Protein AF-L9L0I7-F1 (afdb_monomer_lite)

pLDDT: mean 78.48, std 20.81, range [25.75, 98.81]

Organism: Tupaia chinensis (NCBI:txid246437)

Secondary structure (DSSP, 8-state):
--------STTHHHHHHHHHHHHHHHHHHHHHHHHHHHHHHHHHHHHHHHHHHHHHHHHHHHHHHHHHHHHHHHHHHHHHHHHHHHHHHHHHHHHHHHHHHHHHHHHHHHHHHHHHHHHHHHHHHHHHHHHHHHHHHHHHHHHHHHHHHHHHHHHHHHHHHH-SS---SSSTTSSSSS---------------------------HHHHHHHHHTS----SSEEEEETTEEEE-HHHHH-HHHHHHHT--EEEETT--GGG-SSGGGTTTT-EEEE------TTS-THHHHHHHHHHHHHHHTSTT--EEEE-SSSSSHHHHHHHHHHHHHS---HHHHHHHHHTTS-----HHHHHHHHHHHHHHHHTT--

Structure (mmCIF, N/CA/C/O backbone):
data_AF-L9L0I7-F1
#
_entry.id   AF-L9L0I7-F1
#
loop_
_atom_site.group_PDB
_atom_site.id
_atom_site.type_symbol
_atom_site.label_atom_id
_atom_site.label_alt_id
_atom_site.label_comp_id
_atom_site.label_asym_id
_atom_site.label_entity_id
_atom_site.label_seq_id
_atom_site.pdbx_PDB_ins_code
_atom_site.Cartn_x
_atom_site.Cartn_y
_atom_site.Cartn_z
_atom_site.occupancy
_atom_site.B_iso_or_equiv
_atom_site.auth_seq_id
_atom_site.auth_comp_id
_atom_site.auth_asym_id
_atom_site.auth_atom_id
_atom_site.pdbx_PDB_model_num
ATOM 1 N N . MET A 1 1 ? 116.249 15.735 -144.520 1.00 40.47 1 MET A N 1
ATOM 2 C CA . MET A 1 1 ? 114.904 16.079 -144.029 1.00 40.47 1 MET A CA 1
ATOM 3 C C . MET A 1 1 ? 114.438 14.889 -143.211 1.00 40.47 1 MET A C 1
ATOM 5 O O . MET A 1 1 ? 114.062 13.888 -143.796 1.00 40.47 1 MET A O 1
ATOM 9 N N . GLU A 1 2 ? 114.912 14.774 -141.972 1.00 40.03 2 GLU A N 1
ATOM 10 C CA . GLU A 1 2 ? 114.477 15.507 -140.756 1.00 40.03 2 GLU A CA 1
ATOM 11 C C . GLU A 1 2 ? 113.309 14.759 -140.091 1.00 40.03 2 GLU A C 1
ATOM 13 O O . GLU A 1 2 ? 112.282 14.596 -140.733 1.00 40.03 2 GLU A O 1
ATOM 18 N N . VAL A 1 3 ? 113.539 13.989 -139.017 1.00 40.69 3 VAL A N 1
ATOM 19 C CA . VAL A 1 3 ? 113.700 14.326 -137.571 1.00 40.69 3 VAL A CA 1
ATOM 20 C C . VAL A 1 3 ? 112.338 14.472 -136.861 1.00 40.69 3 VAL A C 1
ATOM 22 O O . VAL A 1 3 ? 111.430 15.086 -137.406 1.00 40.69 3 VAL A O 1
ATOM 25 N N . MET A 1 4 ? 112.302 13.962 -135.615 1.00 33.72 4 MET A N 1
ATOM 26 C CA . MET A 1 4 ? 111.314 14.104 -134.518 1.00 33.72 4 MET A CA 1
ATOM 27 C C . MET A 1 4 ? 110.237 13.012 -134.455 1.00 33.72 4 MET A C 1
ATOM 29 O O . MET A 1 4 ? 109.637 12.693 -135.469 1.00 33.72 4 MET A O 1
ATOM 33 N N . GLU A 1 5 ? 109.899 12.375 -133.331 1.00 35.50 5 GLU A N 1
ATOM 34 C CA . GLU A 1 5 ? 110.291 12.392 -131.901 1.00 35.50 5 GLU A CA 1
ATOM 35 C C . GLU A 1 5 ? 109.622 11.115 -131.326 1.00 35.50 5 GLU A C 1
ATOM 37 O O . GLU A 1 5 ? 108.466 10.842 -131.628 1.00 35.50 5 GLU A O 1
ATOM 42 N N . THR A 1 6 ? 110.348 10.115 -130.822 1.00 36.78 6 THR A N 1
ATOM 43 C CA . THR A 1 6 ? 110.645 9.830 -129.402 1.00 36.78 6 THR A CA 1
ATOM 44 C C . THR A 1 6 ? 109.532 10.060 -128.367 1.00 36.78 6 THR A C 1
ATOM 46 O O . THR A 1 6 ? 109.042 11.168 -128.201 1.00 36.78 6 THR A O 1
ATOM 49 N N . VAL A 1 7 ? 109.386 9.027 -127.526 1.00 36.06 7 VAL A N 1
ATOM 50 C CA . VAL A 1 7 ? 108.914 9.014 -126.128 1.00 36.06 7 VAL A CA 1
ATOM 51 C C . VAL A 1 7 ? 107.412 8.849 -125.899 1.00 36.06 7 VAL A C 1
ATOM 53 O O . VAL A 1 7 ? 106.604 9.711 -126.210 1.00 36.06 7 VAL A O 1
ATOM 56 N N . GLY A 1 8 ? 107.101 7.780 -125.165 1.00 34.88 8 GLY A N 1
ATOM 57 C CA . GLY A 1 8 ? 106.010 7.780 -124.200 1.00 34.88 8 GLY A CA 1
ATOM 58 C C . GLY A 1 8 ? 104.902 6.813 -124.555 1.00 34.88 8 GLY A C 1
ATOM 59 O O . GLY A 1 8 ? 103.991 7.195 -125.271 1.00 34.88 8 GLY A O 1
ATOM 60 N N . MET A 1 9 ? 104.950 5.592 -124.011 1.00 34.59 9 MET A N 1
ATOM 61 C CA . MET A 1 9 ? 103.699 4.901 -123.663 1.00 34.59 9 MET A CA 1
ATOM 62 C C . MET A 1 9 ? 103.832 3.697 -122.719 1.00 34.59 9 MET A C 1
ATOM 64 O O . MET A 1 9 ? 102.829 3.325 -122.135 1.00 34.59 9 MET A O 1
ATOM 68 N N . GLU A 1 10 ? 105.019 3.134 -122.460 1.00 40.19 10 GLU A N 1
ATOM 69 C CA . GLU A 1 10 ? 105.104 1.904 -121.634 1.00 40.19 10 GLU A CA 1
ATOM 70 C C . GLU A 1 10 ? 105.341 2.111 -120.125 1.00 40.19 10 GLU A C 1
ATOM 72 O O . GLU A 1 10 ? 105.307 1.146 -119.369 1.00 40.19 10 GLU A O 1
ATOM 77 N N . VAL A 1 11 ? 105.553 3.343 -119.644 1.00 40.56 11 VAL A N 1
ATOM 78 C CA . VAL A 1 11 ? 105.827 3.592 -118.206 1.00 40.56 11 VAL A CA 1
ATOM 79 C C . VAL A 1 11 ? 104.610 4.138 -117.450 1.00 40.56 11 VAL A C 1
ATOM 81 O O . VAL A 1 11 ? 104.582 4.098 -116.227 1.00 40.56 11 VAL A O 1
ATOM 84 N N . VAL A 1 12 ? 103.569 4.600 -118.146 1.00 41.16 12 VAL A N 1
ATOM 85 C CA . VAL A 1 12 ? 102.421 5.225 -117.467 1.00 41.16 12 VAL A CA 1
ATOM 86 C C . VAL A 1 12 ? 101.397 4.189 -117.008 1.00 41.16 12 VAL A C 1
ATOM 88 O O . VAL A 1 12 ? 100.830 4.367 -115.941 1.00 41.16 12 VAL A O 1
ATOM 91 N N . GLU A 1 13 ? 101.216 3.072 -117.720 1.00 45.00 13 GLU A N 1
ATOM 92 C CA . GLU A 1 13 ? 100.153 2.116 -117.376 1.00 45.00 13 GLU A CA 1
ATOM 93 C C . GLU A 1 13 ? 100.409 1.327 -116.082 1.00 45.00 13 GLU A C 1
ATOM 95 O O . GLU A 1 13 ? 99.455 0.877 -115.465 1.00 45.00 13 GLU A O 1
ATOM 100 N N . VAL A 1 14 ? 101.650 1.173 -115.603 1.00 45.41 14 VAL A N 1
ATOM 101 C CA . VAL A 1 14 ? 101.907 0.340 -114.407 1.00 45.41 14 VAL A CA 1
ATOM 102 C C . VAL A 1 14 ? 101.739 1.121 -113.092 1.00 45.41 14 VAL A C 1
ATOM 104 O O . VAL A 1 14 ? 101.242 0.561 -112.115 1.00 45.41 14 VAL A O 1
ATOM 107 N N . GLU A 1 15 ? 102.073 2.419 -113.051 1.00 47.91 15 GLU A N 1
ATOM 108 C CA . GLU A 1 15 ? 101.847 3.267 -111.862 1.00 47.91 15 GLU A CA 1
ATOM 109 C C . GLU A 1 15 ? 100.404 3.784 -111.771 1.00 47.91 15 GLU A C 1
ATOM 111 O O . GLU A 1 15 ? 99.848 3.818 -110.670 1.00 47.91 15 GLU A O 1
ATOM 116 N N . THR A 1 16 ? 99.761 4.131 -112.898 1.00 50.28 16 THR A N 1
ATOM 117 C CA . THR A 1 16 ? 98.350 4.559 -112.882 1.00 50.28 16 THR A CA 1
ATOM 118 C C . THR A 1 16 ? 97.421 3.411 -112.516 1.00 50.28 16 THR A C 1
ATOM 120 O O . THR A 1 16 ? 96.525 3.614 -111.704 1.00 50.28 16 THR A O 1
ATOM 123 N N . VAL A 1 17 ? 97.676 2.194 -113.013 1.00 53.44 17 VAL A N 1
ATOM 124 C CA . VAL A 1 17 ? 96.892 1.010 -112.633 1.00 53.44 17 VAL A CA 1
ATOM 125 C C . VAL A 1 17 ? 97.109 0.667 -111.157 1.00 53.44 17 VAL A C 1
ATOM 127 O O . VAL A 1 17 ? 96.146 0.353 -110.472 1.00 53.44 17 VAL A O 1
ATOM 130 N N . GLY A 1 18 ? 98.326 0.800 -110.615 1.00 54.72 18 GLY A N 1
ATOM 131 C CA . GLY A 1 18 ? 98.576 0.597 -109.182 1.00 54.72 18 GLY A CA 1
ATOM 132 C C . GLY A 1 18 ? 97.845 1.606 -108.287 1.00 54.72 18 GLY A C 1
ATOM 133 O O . GLY A 1 18 ? 97.274 1.225 -107.269 1.00 54.72 18 GLY A O 1
ATOM 134 N N . MET A 1 19 ? 97.814 2.884 -108.672 1.00 57.62 19 MET A N 1
ATOM 135 C CA . MET A 1 19 ? 97.153 3.943 -107.902 1.00 57.62 19 MET A CA 1
ATOM 136 C C . MET A 1 19 ? 95.624 3.896 -108.038 1.00 57.62 19 MET A C 1
ATOM 138 O O . MET A 1 19 ? 94.931 4.080 -107.043 1.00 57.62 19 MET A O 1
ATOM 142 N N . GLU A 1 20 ? 95.088 3.579 -109.222 1.00 56.53 20 GLU A N 1
ATOM 143 C CA . GLU A 1 20 ? 93.654 3.316 -109.413 1.00 56.53 20 GLU A CA 1
ATOM 144 C C . GLU A 1 20 ? 93.203 2.072 -108.643 1.00 56.53 20 GLU A C 1
ATOM 146 O O . GLU A 1 20 ? 92.165 2.123 -107.991 1.00 56.53 20 GLU A O 1
ATOM 151 N N . VAL A 1 21 ? 93.997 0.994 -108.633 1.00 58.59 21 VAL A N 1
ATOM 152 C CA . VAL A 1 21 ? 93.709 -0.214 -107.842 1.00 58.59 21 VAL A CA 1
ATOM 153 C C . VAL A 1 21 ? 93.730 0.095 -106.342 1.00 58.59 21 VAL A C 1
ATOM 155 O O . VAL A 1 21 ? 92.787 -0.275 -105.652 1.00 58.59 21 VAL A O 1
ATOM 158 N N . VAL A 1 22 ? 94.715 0.848 -105.835 1.00 59.97 22 VAL A N 1
ATOM 159 C CA . VAL A 1 22 ? 94.767 1.249 -104.413 1.00 59.97 22 VAL A CA 1
ATOM 160 C C . VAL A 1 22 ? 93.605 2.176 -104.043 1.00 59.97 22 VAL A C 1
ATOM 162 O O . VAL A 1 22 ? 92.990 1.991 -102.997 1.00 59.97 22 VAL A O 1
ATOM 165 N N . VAL A 1 23 ? 93.255 3.151 -104.890 1.00 60.56 23 VAL A N 1
ATOM 166 C CA . VAL A 1 23 ? 92.114 4.050 -104.642 1.00 60.56 23 VAL A CA 1
ATOM 167 C C . VAL A 1 23 ? 90.801 3.265 -104.654 1.00 60.56 23 VAL A C 1
ATOM 169 O O . VAL A 1 23 ? 89.984 3.432 -103.749 1.00 60.56 23 VAL A O 1
ATOM 172 N N . MET A 1 24 ? 90.615 2.362 -105.618 1.00 61.03 24 MET A N 1
ATOM 173 C CA . MET A 1 24 ? 89.426 1.514 -105.720 1.00 61.03 24 MET A CA 1
ATOM 174 C C . MET A 1 24 ? 89.318 0.538 -104.535 1.00 61.03 24 MET A C 1
ATOM 176 O O . MET A 1 24 ? 88.221 0.344 -104.013 1.00 61.03 24 MET A O 1
ATOM 180 N N . GLU A 1 25 ? 90.439 0.001 -104.043 1.00 62.94 25 GLU A N 1
ATOM 181 C CA . GLU A 1 25 ? 90.495 -0.790 -102.807 1.00 62.94 25 GLU A CA 1
ATOM 182 C C . GLU A 1 25 ? 90.156 0.055 -101.568 1.00 62.94 25 GLU A C 1
ATOM 184 O O . GLU A 1 25 ? 89.331 -0.366 -100.760 1.00 62.94 25 GLU A O 1
ATOM 189 N N . THR A 1 26 ? 90.704 1.270 -101.423 1.00 61.00 26 THR A N 1
ATOM 190 C CA . THR A 1 26 ? 90.401 2.147 -100.272 1.00 61.00 26 THR A CA 1
ATOM 191 C C . THR A 1 26 ? 88.949 2.628 -100.244 1.00 61.00 26 THR A C 1
ATOM 193 O O . THR A 1 26 ? 88.318 2.585 -99.191 1.00 61.00 26 THR A O 1
ATOM 196 N N . VAL A 1 27 ? 88.381 3.009 -101.393 1.00 66.19 27 VAL A N 1
ATOM 197 C CA . VAL A 1 27 ? 86.973 3.425 -101.509 1.00 66.19 27 VAL A CA 1
ATOM 198 C C . VAL A 1 27 ? 86.045 2.228 -101.295 1.00 66.19 27 VAL A C 1
ATOM 200 O O . VAL A 1 27 ? 85.021 2.356 -100.628 1.00 66.19 27 VAL A O 1
ATOM 203 N N . GLY A 1 28 ? 86.414 1.044 -101.792 1.00 68.19 28 GLY A N 1
ATOM 204 C CA . GLY A 1 28 ? 85.690 -0.196 -101.514 1.00 68.19 28 GLY A CA 1
ATOM 205 C C . GLY A 1 28 ? 85.660 -0.538 -100.022 1.00 68.19 28 GLY A C 1
ATOM 206 O O . GLY A 1 28 ? 84.618 -0.945 -99.512 1.00 68.19 28 GLY A O 1
ATOM 207 N N . VAL A 1 29 ? 86.765 -0.314 -99.303 1.00 69.69 29 VAL A N 1
ATOM 208 C CA . VAL A 1 29 ? 86.837 -0.481 -97.843 1.00 69.69 29 VAL A CA 1
ATOM 209 C C . VAL A 1 29 ? 85.975 0.557 -97.116 1.00 69.69 29 VAL A C 1
ATOM 211 O O . VAL A 1 29 ? 85.236 0.178 -96.213 1.00 69.69 29 VAL A O 1
ATOM 214 N N . GLU A 1 30 ? 85.989 1.834 -97.510 1.00 68.81 30 GLU A N 1
ATOM 215 C CA . GLU A 1 30 ? 85.136 2.870 -96.897 1.00 68.81 30 GLU A CA 1
ATOM 216 C C . GLU A 1 30 ? 83.636 2.614 -97.109 1.00 68.81 30 GLU A C 1
ATOM 218 O O . GLU A 1 30 ? 82.856 2.716 -96.159 1.00 68.81 30 GLU A O 1
ATOM 223 N N . VAL A 1 31 ? 83.225 2.226 -98.323 1.00 71.75 31 VAL A N 1
ATOM 224 C CA . VAL A 1 31 ? 81.829 1.861 -98.629 1.00 71.75 31 VAL A CA 1
ATOM 225 C C . VAL A 1 31 ? 81.411 0.624 -97.833 1.00 71.75 31 VAL A C 1
ATOM 227 O O . VAL A 1 31 ? 80.341 0.625 -97.227 1.00 71.75 31 VAL A O 1
ATOM 230 N N . MET A 1 32 ? 82.275 -0.392 -97.750 1.00 73.00 32 MET A N 1
ATOM 231 C CA . MET A 1 32 ? 82.024 -1.593 -96.948 1.00 73.00 32 MET A CA 1
ATOM 232 C C . MET A 1 32 ? 81.905 -1.264 -95.453 1.00 73.00 32 MET A C 1
ATOM 234 O O . MET A 1 32 ? 81.009 -1.772 -94.785 1.00 73.00 32 MET A O 1
ATOM 238 N N . ILE A 1 33 ? 82.755 -0.381 -94.919 1.00 74.00 33 ILE A N 1
ATOM 239 C CA . ILE A 1 33 ? 82.659 0.089 -93.530 1.00 74.00 33 ILE A CA 1
ATOM 240 C C . ILE A 1 33 ? 81.338 0.836 -93.313 1.00 74.00 33 ILE A C 1
ATOM 242 O O . ILE A 1 33 ? 80.675 0.585 -92.313 1.00 74.00 33 ILE A O 1
ATOM 246 N N . MET A 1 34 ? 80.922 1.713 -94.231 1.00 75.88 34 MET A N 1
ATOM 247 C CA . MET A 1 34 ? 79.676 2.475 -94.099 1.00 75.88 34 MET A CA 1
ATOM 248 C C . MET A 1 34 ? 78.432 1.577 -94.162 1.00 75.88 34 MET A C 1
ATOM 250 O O . MET A 1 34 ? 77.520 1.748 -93.355 1.00 75.88 34 MET A O 1
ATOM 254 N N . GLU A 1 35 ? 78.403 0.588 -95.061 1.00 74.19 35 GLU A N 1
ATOM 255 C CA . GLU A 1 35 ? 77.335 -0.420 -95.114 1.00 74.19 35 GLU A CA 1
ATOM 256 C C . GLU A 1 35 ? 77.277 -1.249 -93.826 1.00 74.19 35 GLU A C 1
ATOM 258 O O . GLU A 1 35 ? 76.197 -1.453 -93.270 1.00 74.19 35 GLU A O 1
ATOM 263 N N . VAL A 1 36 ? 78.434 -1.670 -93.301 1.00 73.88 36 VAL A N 1
ATOM 264 C CA . VAL A 1 36 ? 78.521 -2.382 -92.018 1.00 73.88 36 VAL A CA 1
ATOM 265 C C . VAL A 1 36 ? 78.052 -1.493 -90.863 1.00 73.88 36 VAL A C 1
ATOM 267 O O . VAL A 1 36 ? 77.296 -1.963 -90.017 1.00 73.88 36 VAL A O 1
ATOM 270 N N . VAL A 1 37 ? 78.429 -0.213 -90.822 1.00 76.69 37 VAL A N 1
ATOM 271 C CA . VAL A 1 37 ? 77.999 0.735 -89.780 1.00 76.69 37 VAL A CA 1
ATOM 272 C C . VAL A 1 37 ? 76.488 0.963 -89.827 1.00 76.69 37 VAL A C 1
ATOM 274 O O . VAL A 1 37 ? 75.841 0.843 -88.792 1.00 76.69 37 VAL A O 1
ATOM 277 N N . LEU A 1 38 ? 75.904 1.207 -91.004 1.00 73.56 38 LEU A N 1
ATOM 278 C CA . LEU A 1 38 ? 74.451 1.367 -91.161 1.00 73.56 38 LEU A CA 1
ATOM 279 C C . LEU A 1 38 ? 73.689 0.091 -90.782 1.00 73.56 38 LEU A C 1
ATOM 281 O O . LEU A 1 38 ? 72.631 0.161 -90.154 1.00 73.56 38 LEU A O 1
ATOM 285 N N . MET A 1 39 ? 74.233 -1.082 -91.123 1.00 76.62 39 MET A N 1
ATOM 286 C CA . MET A 1 39 ? 73.674 -2.366 -90.705 1.00 76.62 39 MET A CA 1
ATOM 287 C C . MET A 1 39 ? 73.731 -2.520 -89.180 1.00 76.62 39 MET A C 1
ATOM 289 O O . MET A 1 39 ? 72.742 -2.925 -88.572 1.00 76.62 39 MET A O 1
ATOM 293 N N . VAL A 1 40 ? 74.850 -2.156 -88.546 1.00 76.88 40 VAL A N 1
ATOM 294 C CA . VAL A 1 40 ? 75.012 -2.195 -87.086 1.00 76.88 40 VAL A CA 1
ATOM 295 C C . VAL A 1 40 ? 74.066 -1.209 -86.400 1.00 76.88 40 VAL A C 1
ATOM 297 O O . VAL A 1 40 ? 73.370 -1.612 -85.476 1.00 76.88 40 VAL A O 1
ATOM 300 N N . GLU A 1 41 ? 73.966 0.042 -86.851 1.00 77.56 41 GLU A N 1
ATOM 301 C CA . GLU A 1 41 ? 73.037 1.036 -86.293 1.00 77.56 41 GLU A CA 1
ATOM 302 C C . GLU A 1 41 ? 71.573 0.613 -86.450 1.00 77.56 41 GLU A C 1
ATOM 304 O O . GLU A 1 41 ? 70.794 0.731 -85.503 1.00 77.56 41 GLU A O 1
ATOM 309 N N . GLY A 1 42 ? 71.198 0.060 -87.608 1.00 79.69 42 GLY A N 1
ATOM 310 C CA . GLY A 1 42 ? 69.857 -0.472 -87.847 1.00 79.69 42 GLY A CA 1
ATOM 311 C C . GLY A 1 42 ? 69.523 -1.645 -86.924 1.00 79.69 42 GLY A C 1
ATOM 312 O O . GLY A 1 42 ? 68.452 -1.671 -86.315 1.00 79.69 42 GLY A O 1
ATOM 313 N N . VAL A 1 43 ? 70.459 -2.585 -86.757 1.00 80.31 43 VAL A N 1
ATOM 314 C CA . VAL A 1 43 ? 70.317 -3.708 -85.819 1.00 80.31 43 VAL A CA 1
ATOM 315 C C . VAL A 1 43 ? 70.226 -3.200 -84.378 1.00 80.31 43 VAL A C 1
ATOM 317 O O . VAL A 1 43 ? 69.339 -3.624 -83.640 1.00 80.31 43 VAL A O 1
ATOM 320 N N . VAL A 1 44 ? 71.078 -2.254 -83.976 1.00 80.62 44 VAL A N 1
ATOM 321 C CA . VAL A 1 44 ? 71.053 -1.642 -82.639 1.00 80.62 44 VAL A CA 1
ATOM 322 C C . VAL A 1 44 ? 69.720 -0.931 -82.388 1.00 80.62 44 VAL A C 1
ATOM 324 O O . VAL A 1 44 ? 69.115 -1.133 -81.338 1.00 80.62 44 VAL A O 1
ATOM 327 N N . GLY A 1 45 ? 69.209 -0.164 -83.353 1.00 82.06 45 GLY A N 1
ATOM 328 C CA . GLY A 1 45 ? 67.912 0.507 -83.261 1.00 82.06 45 GLY A CA 1
ATOM 329 C C . GLY A 1 45 ? 66.738 -0.468 -83.134 1.00 82.06 45 GLY A C 1
ATOM 330 O O . GLY A 1 45 ? 65.868 -0.270 -82.285 1.00 82.06 45 GLY A O 1
ATOM 331 N N . MET A 1 46 ? 66.735 -1.558 -83.913 1.00 85.19 46 MET A N 1
ATOM 332 C CA . MET A 1 46 ? 65.732 -2.624 -83.788 1.00 85.19 46 MET A CA 1
ATOM 333 C C . MET A 1 46 ? 65.775 -3.288 -82.410 1.00 85.19 46 MET A C 1
ATOM 335 O O . MET A 1 46 ? 64.727 -3.491 -81.798 1.00 85.19 46 MET A O 1
ATOM 339 N N . VAL A 1 47 ? 66.975 -3.587 -81.899 1.00 82.31 47 VAL A N 1
ATOM 340 C CA . VAL A 1 47 ? 67.154 -4.169 -80.561 1.00 82.31 47 VAL A CA 1
ATOM 341 C C . VAL A 1 47 ? 66.636 -3.214 -79.485 1.00 82.31 47 VAL A C 1
ATOM 343 O O . VAL A 1 47 ? 65.878 -3.642 -78.619 1.00 82.31 47 VAL A O 1
ATOM 346 N N . ILE A 1 48 ? 66.969 -1.921 -79.556 1.00 83.44 48 ILE A N 1
ATOM 347 C CA . ILE A 1 48 ? 66.474 -0.910 -78.610 1.00 83.44 48 ILE A CA 1
ATOM 348 C C . ILE A 1 48 ? 64.946 -0.832 -78.652 1.00 83.44 48 ILE A C 1
ATOM 350 O O . ILE A 1 48 ? 64.312 -0.875 -77.602 1.00 83.44 48 ILE A O 1
ATOM 354 N N . MET A 1 49 ? 64.341 -0.758 -79.841 1.00 85.50 49 MET A N 1
ATOM 355 C CA . MET A 1 49 ? 62.884 -0.699 -79.980 1.00 85.50 49 MET A CA 1
ATOM 356 C C . MET A 1 49 ? 62.215 -1.945 -79.389 1.00 85.50 49 MET A C 1
ATOM 358 O O . MET A 1 49 ? 61.242 -1.819 -78.649 1.00 85.50 49 MET A O 1
ATOM 362 N N . MET A 1 50 ? 62.762 -3.135 -79.654 1.00 85.75 50 MET A N 1
ATOM 363 C CA . MET A 1 50 ? 62.247 -4.386 -79.095 1.00 85.75 50 MET A CA 1
ATOM 364 C C . MET A 1 50 ? 62.318 -4.393 -77.563 1.00 85.75 50 MET A C 1
ATOM 366 O O . MET A 1 50 ? 61.363 -4.802 -76.907 1.00 85.75 50 MET A O 1
ATOM 370 N N . VAL A 1 51 ? 63.414 -3.887 -76.986 1.00 85.94 51 VAL A N 1
ATOM 371 C CA . VAL A 1 51 ? 63.562 -3.741 -75.530 1.00 85.94 51 VAL A CA 1
ATOM 372 C C . VAL A 1 51 ? 62.562 -2.730 -74.970 1.00 85.94 51 VAL A C 1
ATOM 374 O O . VAL A 1 51 ? 61.940 -3.009 -73.951 1.00 85.94 51 VAL A O 1
ATOM 377 N N . VAL A 1 52 ? 62.362 -1.581 -75.619 1.00 87.94 52 VAL A N 1
ATOM 378 C CA . VAL A 1 52 ? 61.402 -0.562 -75.160 1.00 87.94 52 VAL A CA 1
ATOM 379 C C . VAL A 1 52 ? 59.978 -1.114 -75.151 1.00 87.94 52 VAL A C 1
ATOM 381 O O . VAL A 1 52 ? 59.293 -0.966 -74.144 1.00 87.94 52 VAL A O 1
ATOM 384 N N . VAL A 1 53 ? 59.553 -1.790 -76.224 1.00 86.56 53 VAL A N 1
ATOM 385 C CA . VAL A 1 53 ? 58.224 -2.421 -76.295 1.00 86.56 53 VAL A CA 1
ATOM 386 C C . VAL A 1 53 ? 58.071 -3.463 -75.190 1.00 86.56 53 VAL A C 1
ATOM 388 O O . VAL A 1 53 ? 57.105 -3.405 -74.436 1.00 86.56 53 VAL A O 1
ATOM 391 N N . MET A 1 54 ? 59.067 -4.339 -75.019 1.00 87.69 54 MET A N 1
ATOM 392 C CA . MET A 1 54 ? 59.062 -5.337 -73.948 1.00 87.69 54 MET A CA 1
ATOM 393 C C . MET A 1 54 ? 58.939 -4.685 -72.562 1.00 87.69 54 MET A C 1
ATOM 395 O O . MET A 1 54 ? 58.159 -5.141 -71.734 1.00 87.69 54 MET A O 1
ATOM 399 N N . VAL A 1 55 ? 59.674 -3.601 -72.295 1.00 85.94 55 VAL A N 1
ATOM 400 C CA . VAL A 1 55 ? 59.604 -2.884 -71.012 1.00 85.94 55 VAL A CA 1
ATOM 401 C C . VAL A 1 55 ? 58.243 -2.212 -70.815 1.00 85.94 55 VAL A C 1
ATOM 403 O O . VAL A 1 55 ? 57.724 -2.246 -69.704 1.00 85.94 55 VAL A O 1
ATOM 406 N N . MET A 1 56 ? 57.651 -1.622 -71.857 1.00 86.56 56 MET A N 1
ATOM 407 C CA . MET A 1 56 ? 56.320 -1.009 -71.777 1.00 86.56 56 MET A CA 1
ATOM 408 C C . MET A 1 56 ? 55.238 -2.045 -71.469 1.00 86.56 56 MET A C 1
ATOM 410 O O . MET A 1 56 ? 54.456 -1.837 -70.546 1.00 86.56 56 MET A O 1
ATOM 414 N N . GLU A 1 57 ? 55.241 -3.178 -72.174 1.00 88.31 57 GLU A N 1
ATOM 415 C CA . GLU A 1 57 ? 54.306 -4.280 -71.921 1.00 88.31 57 GLU A CA 1
ATOM 416 C C . GLU A 1 57 ? 54.451 -4.810 -70.489 1.00 88.31 57 GLU A C 1
ATOM 418 O O . GLU A 1 57 ? 53.461 -4.998 -69.782 1.00 88.31 57 GLU A O 1
ATOM 423 N N . VAL A 1 58 ? 55.690 -4.984 -70.016 1.00 87.75 58 VAL A N 1
ATOM 424 C CA . VAL A 1 58 ? 55.951 -5.392 -68.630 1.00 87.75 58 VAL A CA 1
ATOM 425 C C . VAL A 1 58 ? 55.433 -4.346 -67.640 1.00 87.75 58 VAL A C 1
ATOM 427 O O . VAL A 1 58 ? 54.795 -4.718 -66.661 1.00 87.75 58 VAL A O 1
ATOM 430 N N . MET A 1 59 ? 55.663 -3.052 -67.876 1.00 87.69 59 MET A N 1
ATOM 431 C CA . MET A 1 59 ? 55.185 -1.974 -67.000 1.00 87.69 59 MET A CA 1
ATOM 432 C C . MET A 1 59 ? 53.656 -1.918 -66.920 1.00 87.69 59 MET A C 1
ATOM 434 O O . MET A 1 59 ? 53.120 -1.736 -65.829 1.00 87.69 59 MET A O 1
ATOM 438 N N . GLU A 1 60 ? 52.949 -2.101 -68.038 1.00 90.62 60 GLU A N 1
ATOM 439 C CA . GLU A 1 60 ? 51.482 -2.148 -68.053 1.00 90.62 60 GLU A CA 1
ATOM 440 C C . GLU A 1 60 ? 50.953 -3.329 -67.238 1.00 90.62 60 GLU A C 1
ATOM 442 O O . GLU A 1 60 ? 50.094 -3.143 -66.373 1.00 90.62 60 GLU A O 1
ATOM 447 N N . VAL A 1 61 ? 51.509 -4.527 -67.449 1.00 88.25 61 VAL A N 1
ATOM 448 C CA . VAL A 1 61 ? 51.134 -5.720 -66.676 1.00 88.25 61 VAL A CA 1
ATOM 449 C C . VAL A 1 61 ? 51.418 -5.506 -65.191 1.00 88.25 61 VAL A C 1
ATOM 451 O O . VAL A 1 61 ? 50.558 -5.779 -64.356 1.00 88.25 61 VAL A O 1
ATOM 454 N N . VAL A 1 62 ? 52.592 -4.969 -64.846 1.00 88.81 62 VAL A N 1
ATOM 455 C CA . VAL A 1 62 ? 52.952 -4.659 -63.457 1.00 88.81 62 VAL A CA 1
ATOM 456 C C . VAL A 1 62 ? 51.965 -3.664 -62.850 1.00 88.81 62 VAL A C 1
ATOM 458 O O . VAL A 1 62 ? 51.510 -3.884 -61.732 1.00 88.81 62 VAL A O 1
ATOM 461 N N . MET A 1 63 ? 51.585 -2.605 -63.567 1.00 87.25 63 MET A N 1
ATOM 462 C CA . MET A 1 63 ? 50.640 -1.607 -63.064 1.00 87.25 63 MET A CA 1
ATOM 463 C C . MET A 1 63 ? 49.255 -2.209 -62.797 1.00 87.25 63 MET A C 1
ATOM 465 O O . MET A 1 63 ? 48.674 -1.934 -61.748 1.00 87.25 63 MET A O 1
ATOM 469 N N . VAL A 1 64 ? 48.740 -3.045 -63.707 1.00 89.50 64 VAL A N 1
ATOM 470 C CA . VAL A 1 64 ? 47.447 -3.725 -63.525 1.00 89.50 64 VAL A CA 1
ATOM 471 C C . VAL A 1 64 ? 47.497 -4.656 -62.317 1.00 89.50 64 VAL A C 1
ATOM 473 O O . VAL A 1 64 ? 46.638 -4.555 -61.447 1.00 89.50 64 VAL A O 1
ATOM 476 N N . VAL A 1 65 ? 48.535 -5.492 -62.212 1.00 89.75 65 VAL A N 1
ATOM 477 C CA . VAL A 1 65 ? 48.694 -6.426 -61.086 1.00 89.75 65 VAL A CA 1
ATOM 478 C C . VAL A 1 65 ? 48.809 -5.675 -59.760 1.00 89.75 65 VAL A C 1
ATOM 480 O O . VAL A 1 65 ? 48.149 -6.039 -58.791 1.00 89.75 65 VAL A O 1
ATOM 483 N N . VAL A 1 66 ? 49.604 -4.601 -59.702 1.00 90.62 66 VAL A N 1
ATOM 484 C CA . VAL A 1 66 ? 49.731 -3.777 -58.490 1.00 90.62 66 VAL A CA 1
ATOM 485 C C . VAL A 1 66 ? 48.388 -3.158 -58.121 1.00 90.62 66 VAL A C 1
ATOM 487 O O . VAL A 1 66 ? 48.004 -3.203 -56.956 1.00 90.62 66 VAL A O 1
ATOM 490 N N . MET A 1 67 ? 47.654 -2.611 -59.092 1.00 89.88 67 MET A N 1
ATOM 491 C CA . MET A 1 67 ? 46.344 -2.022 -58.831 1.00 89.88 67 MET A CA 1
ATOM 492 C C . MET A 1 67 ? 45.346 -3.067 -58.323 1.00 89.88 67 MET A C 1
ATOM 494 O O . MET A 1 67 ? 44.658 -2.800 -57.344 1.00 89.88 67 MET A O 1
ATOM 498 N N . GLU A 1 68 ? 45.287 -4.256 -58.925 1.00 89.62 68 GLU A N 1
ATOM 499 C CA . GLU A 1 68 ? 44.407 -5.339 -58.470 1.00 89.62 68 GLU A CA 1
ATOM 500 C C . GLU A 1 68 ? 44.741 -5.795 -57.046 1.00 89.62 68 GLU A C 1
ATOM 502 O O . GLU A 1 68 ? 43.836 -5.924 -56.222 1.00 89.62 68 GLU A O 1
ATOM 507 N N . VAL A 1 69 ? 46.028 -5.985 -56.731 1.00 90.75 69 VAL A N 1
ATOM 508 C CA . VAL A 1 69 ? 46.473 -6.364 -55.381 1.00 90.75 69 VAL A CA 1
ATOM 509 C C . VAL A 1 69 ? 46.105 -5.282 -54.369 1.00 90.75 69 VAL A C 1
ATOM 511 O O . VAL A 1 69 ? 45.498 -5.594 -53.350 1.00 90.75 69 VAL A O 1
ATOM 514 N N . VAL A 1 70 ? 46.397 -4.012 -54.667 1.00 90.50 70 VAL A N 1
ATOM 515 C CA . VAL A 1 70 ? 46.083 -2.887 -53.772 1.00 90.50 70 VAL A CA 1
ATOM 516 C C . VAL A 1 70 ? 44.575 -2.757 -53.559 1.00 90.50 70 VAL A C 1
ATOM 518 O O . VAL A 1 70 ? 44.129 -2.596 -52.426 1.00 90.50 70 VAL A O 1
ATOM 521 N N . VAL A 1 71 ? 43.770 -2.851 -54.622 1.00 91.25 71 VAL A N 1
ATOM 522 C CA . VAL A 1 71 ? 42.305 -2.786 -54.512 1.00 91.25 71 VAL A CA 1
ATOM 523 C C . VAL A 1 71 ? 41.784 -3.947 -53.673 1.00 91.25 71 VAL A C 1
ATOM 525 O O . VAL A 1 71 ? 40.967 -3.725 -52.784 1.00 91.25 71 VAL A O 1
ATOM 528 N N . MET A 1 72 ? 42.270 -5.168 -53.905 1.00 89.00 72 MET A N 1
ATOM 529 C CA . MET A 1 72 ? 41.868 -6.328 -53.117 1.00 89.00 72 MET A CA 1
ATOM 530 C C . MET A 1 72 ? 42.240 -6.158 -51.641 1.00 89.00 72 MET A C 1
ATOM 532 O O . MET A 1 72 ? 41.396 -6.399 -50.786 1.00 89.00 72 MET A O 1
ATOM 536 N N . GLU A 1 73 ? 43.455 -5.708 -51.324 1.00 90.81 73 GLU A N 1
ATOM 537 C CA . GLU A 1 73 ? 43.882 -5.465 -49.941 1.00 90.81 73 GLU A CA 1
ATOM 538 C C . GLU A 1 73 ? 43.015 -4.411 -49.243 1.00 90.81 73 GLU A C 1
ATOM 540 O O . GLU A 1 73 ? 42.575 -4.634 -48.114 1.00 90.81 73 GLU A O 1
ATOM 545 N N . VAL A 1 74 ? 42.714 -3.294 -49.916 1.00 91.88 74 VAL A N 1
ATOM 546 C CA . VAL A 1 74 ? 41.848 -2.238 -49.370 1.00 91.88 74 VAL A CA 1
ATOM 547 C C . VAL A 1 74 ? 40.430 -2.757 -49.146 1.00 91.88 74 VAL A C 1
ATOM 549 O O . VAL A 1 74 ? 39.893 -2.584 -48.057 1.00 91.88 74 VAL A O 1
ATOM 552 N N . VAL A 1 75 ? 39.841 -3.440 -50.132 1.00 90.38 75 VAL A N 1
ATOM 553 C CA . VAL A 1 75 ? 38.483 -3.996 -50.019 1.00 90.38 75 VAL A CA 1
ATOM 554 C C . VAL A 1 75 ? 38.414 -5.044 -48.910 1.00 90.38 75 VAL A C 1
ATOM 556 O O . VAL A 1 75 ? 37.482 -5.028 -48.109 1.00 90.38 75 VAL A O 1
ATOM 559 N N . VAL A 1 76 ? 39.403 -5.937 -48.817 1.00 91.00 76 VAL A N 1
ATOM 560 C CA . VAL A 1 76 ? 39.476 -6.934 -47.740 1.00 91.00 76 VAL A CA 1
ATOM 561 C C . VAL A 1 76 ? 39.585 -6.239 -46.388 1.00 91.00 76 VAL A C 1
ATOM 563 O O . VAL A 1 76 ? 38.859 -6.606 -45.469 1.00 91.00 76 VAL A O 1
ATOM 566 N N . MET A 1 77 ? 40.432 -5.216 -46.257 1.00 89.50 77 MET A N 1
ATOM 567 C CA . MET A 1 77 ? 40.550 -4.455 -45.015 1.00 89.50 77 MET A CA 1
ATOM 568 C C . MET A 1 77 ? 39.231 -3.768 -44.647 1.00 89.50 77 MET A C 1
ATOM 570 O O . MET A 1 77 ? 38.819 -3.862 -43.498 1.00 89.50 77 MET A O 1
ATOM 574 N N . GLU A 1 78 ? 38.546 -3.117 -45.589 1.00 91.00 78 GLU A N 1
ATOM 575 C CA . GLU A 1 78 ? 37.254 -2.469 -45.332 1.00 91.00 78 GLU A CA 1
ATOM 576 C C . GLU A 1 78 ? 36.186 -3.469 -44.878 1.00 91.00 78 GLU A C 1
ATOM 578 O O . GLU A 1 78 ? 35.491 -3.214 -43.894 1.00 91.00 78 GLU A O 1
ATOM 583 N N . VAL A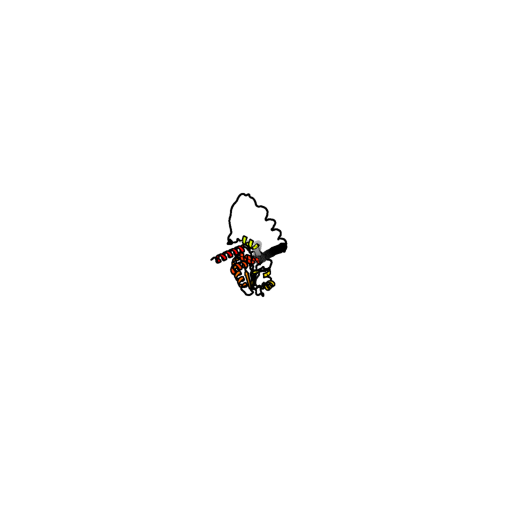 1 79 ? 36.083 -4.626 -45.544 1.00 90.81 79 VAL A N 1
ATOM 584 C CA . VAL A 1 79 ? 35.141 -5.690 -45.163 1.00 90.81 79 VAL A CA 1
ATOM 585 C C . VAL A 1 79 ? 35.479 -6.241 -43.781 1.00 90.81 79 VAL A C 1
ATOM 587 O O . VAL A 1 79 ? 34.595 -6.317 -42.933 1.00 90.81 79 VAL A O 1
ATOM 590 N N . VAL A 1 80 ? 36.750 -6.560 -43.518 1.00 90.38 80 VAL A N 1
ATOM 591 C CA . VAL A 1 80 ? 37.196 -7.078 -42.216 1.00 90.38 80 VAL A CA 1
ATOM 592 C C . VAL A 1 80 ? 36.950 -6.054 -41.108 1.00 90.38 80 VAL A C 1
ATOM 594 O O . VAL A 1 80 ? 36.439 -6.413 -40.052 1.00 90.38 80 VAL A O 1
ATOM 597 N N . VAL A 1 81 ? 37.262 -4.775 -41.335 1.00 91.88 81 VAL A N 1
ATOM 598 C CA . VAL A 1 81 ? 36.998 -3.704 -40.364 1.00 91.88 81 VAL A CA 1
ATOM 599 C C . VAL A 1 81 ? 35.501 -3.580 -40.108 1.00 91.88 81 VAL A C 1
ATOM 601 O O . VAL A 1 81 ? 35.098 -3.506 -38.952 1.00 91.88 81 VAL A O 1
ATOM 604 N N . MET A 1 82 ? 34.666 -3.597 -41.149 1.00 89.50 82 MET A N 1
ATOM 605 C CA . MET A 1 82 ? 33.216 -3.539 -40.983 1.00 89.50 82 MET A CA 1
ATOM 606 C C . MET A 1 82 ? 32.690 -4.747 -40.201 1.00 89.50 82 MET A C 1
ATOM 608 O O . MET A 1 82 ? 31.905 -4.559 -39.278 1.00 89.50 82 MET A O 1
ATOM 612 N N . GLU A 1 83 ? 33.128 -5.967 -40.516 1.00 90.38 83 GLU A N 1
ATOM 613 C CA . GLU A 1 83 ? 32.727 -7.176 -39.788 1.00 90.38 83 GLU A CA 1
ATOM 614 C C . GLU A 1 83 ? 33.142 -7.123 -38.314 1.00 90.38 83 GLU A C 1
ATOM 616 O O . GLU A 1 83 ? 32.321 -7.411 -37.441 1.00 90.38 83 GLU A O 1
ATOM 621 N N . VAL A 1 84 ? 34.378 -6.703 -38.021 1.00 91.12 84 VAL A N 1
ATOM 622 C CA . VAL A 1 84 ? 34.869 -6.538 -36.644 1.00 91.12 84 VAL A CA 1
ATOM 623 C C . VAL A 1 84 ? 34.066 -5.470 -35.908 1.00 91.12 84 VAL A C 1
ATOM 625 O O . VAL A 1 84 ? 33.588 -5.737 -34.812 1.00 91.12 84 VAL A O 1
ATOM 628 N N . VAL A 1 85 ? 33.850 -4.299 -36.512 1.00 90.88 85 VAL A N 1
ATOM 629 C CA . VAL A 1 85 ? 33.076 -3.207 -35.900 1.00 90.88 85 VAL A CA 1
ATOM 630 C C . VAL A 1 85 ? 31.629 -3.631 -35.655 1.00 90.88 85 VAL A C 1
ATOM 632 O O . VAL A 1 85 ? 31.096 -3.381 -34.577 1.00 90.88 85 VAL A O 1
ATOM 635 N N . VAL A 1 86 ? 30.983 -4.300 -36.615 1.00 91.06 86 VAL A N 1
ATOM 636 C CA . VAL A 1 86 ? 29.615 -4.814 -36.444 1.00 91.06 86 VAL A CA 1
ATOM 637 C C . VAL A 1 86 ? 29.575 -5.838 -35.316 1.00 91.06 86 VAL A C 1
ATOM 639 O O . VAL A 1 86 ? 28.702 -5.750 -34.457 1.00 91.06 86 VAL A O 1
ATOM 642 N N . MET A 1 87 ? 30.523 -6.777 -35.272 1.00 88.69 87 MET A N 1
ATOM 643 C CA . MET A 1 87 ? 30.603 -7.756 -34.191 1.00 88.69 87 MET A CA 1
ATOM 644 C C . MET A 1 87 ? 30.819 -7.077 -32.835 1.00 88.69 87 MET A C 1
ATOM 646 O O . MET A 1 87 ? 30.119 -7.412 -31.888 1.00 88.69 87 MET A O 1
ATOM 650 N N . GLU A 1 88 ? 31.731 -6.111 -32.728 1.00 90.44 88 GLU A N 1
ATOM 651 C CA . GLU A 1 88 ? 31.980 -5.368 -31.488 1.00 90.44 88 GLU A CA 1
ATOM 652 C C . GLU A 1 88 ? 30.743 -4.595 -31.021 1.00 90.44 88 GLU A C 1
ATOM 654 O O . GLU A 1 88 ? 30.396 -4.666 -29.843 1.00 90.44 88 GLU A O 1
ATOM 659 N N . VAL A 1 89 ? 30.042 -3.904 -31.928 1.00 90.44 89 VAL A N 1
ATOM 660 C CA . VAL A 1 89 ? 28.801 -3.182 -31.606 1.00 90.44 89 VAL A CA 1
ATOM 661 C C . VAL A 1 89 ? 27.713 -4.153 -31.157 1.00 90.44 89 VAL A C 1
ATOM 663 O O . VAL A 1 89 ? 27.109 -3.932 -30.113 1.00 90.44 89 VAL A O 1
ATOM 666 N N . VAL A 1 90 ? 27.497 -5.252 -31.886 1.00 89.56 90 VAL A N 1
ATOM 667 C CA . VAL A 1 90 ? 26.494 -6.268 -31.528 1.00 89.56 90 VAL A CA 1
ATOM 668 C C . VAL A 1 90 ? 26.828 -6.913 -30.184 1.00 89.56 90 VAL A C 1
ATOM 670 O O . VAL A 1 90 ? 25.947 -7.058 -29.340 1.00 89.56 90 VAL A O 1
ATOM 673 N N . VAL A 1 91 ? 28.093 -7.270 -29.945 1.00 90.81 91 VAL A N 1
ATOM 674 C CA . VAL A 1 91 ? 28.539 -7.820 -28.658 1.00 90.81 91 VAL A CA 1
ATOM 675 C C . VAL A 1 91 ? 28.324 -6.800 -27.546 1.00 90.81 91 VAL A C 1
ATOM 677 O O . VAL A 1 91 ? 27.796 -7.163 -26.502 1.00 90.81 91 VAL A O 1
ATOM 680 N N . MET A 1 92 ? 28.669 -5.528 -27.758 1.00 88.44 92 MET A N 1
ATOM 681 C CA . MET A 1 92 ? 28.439 -4.477 -26.770 1.00 88.44 92 MET A CA 1
ATOM 682 C C . MET A 1 92 ? 26.946 -4.295 -26.481 1.00 88.44 92 MET A C 1
ATOM 684 O O . MET A 1 92 ? 26.578 -4.224 -25.315 1.00 88.44 92 MET A O 1
ATOM 688 N N . GLU A 1 93 ? 26.078 -4.259 -27.493 1.00 89.00 93 GLU A N 1
ATOM 689 C CA . GLU A 1 93 ? 24.627 -4.152 -27.302 1.00 89.00 93 GLU A CA 1
ATOM 690 C C . GLU A 1 93 ? 24.061 -5.345 -26.522 1.00 89.00 93 GLU A C 1
ATOM 692 O O . GLU A 1 93 ? 23.292 -5.146 -25.580 1.00 89.00 93 GLU A O 1
ATOM 697 N N . VAL A 1 94 ? 24.473 -6.573 -26.860 1.00 89.31 94 VAL A N 1
ATOM 698 C CA . VAL A 1 94 ? 24.063 -7.788 -26.138 1.00 89.31 94 VAL A CA 1
ATOM 699 C C . VAL A 1 94 ? 24.563 -7.755 -24.697 1.00 89.31 94 VAL A C 1
ATOM 701 O O . VAL A 1 94 ? 23.769 -7.959 -23.786 1.00 89.31 94 VAL A O 1
ATOM 704 N N . VAL A 1 95 ? 25.840 -7.437 -24.471 1.00 89.81 95 VAL A N 1
ATOM 705 C CA . VAL A 1 95 ? 26.425 -7.347 -23.125 1.00 89.81 95 VAL A CA 1
ATOM 706 C C . VAL A 1 95 ? 25.744 -6.253 -22.306 1.00 89.81 95 VAL A C 1
ATOM 708 O O . VAL A 1 95 ? 25.410 -6.482 -21.148 1.00 89.81 95 VAL A O 1
ATOM 711 N N . VAL A 1 96 ? 25.489 -5.077 -22.885 1.00 90.12 96 VAL A N 1
ATOM 712 C CA . VAL A 1 96 ? 24.769 -3.991 -22.207 1.00 90.12 96 VAL A CA 1
ATOM 713 C C . VAL A 1 96 ? 23.353 -4.436 -21.859 1.00 90.12 96 VAL A C 1
ATOM 715 O O . VAL A 1 96 ? 22.926 -4.227 -20.729 1.00 90.12 96 VAL A O 1
ATOM 718 N N . MET A 1 97 ? 22.634 -5.084 -22.778 1.00 87.12 97 MET A N 1
ATOM 719 C CA . MET A 1 97 ? 21.299 -5.609 -22.498 1.00 87.12 97 MET A CA 1
ATOM 720 C C . MET A 1 97 ? 21.335 -6.663 -21.387 1.00 87.12 97 MET A C 1
ATOM 722 O O . MET A 1 97 ? 20.525 -6.585 -20.471 1.00 87.12 97 MET A O 1
ATOM 726 N N . GLU A 1 98 ? 22.267 -7.616 -21.423 1.00 88.75 98 GLU A N 1
ATOM 727 C CA . GLU A 1 98 ? 22.421 -8.635 -20.380 1.00 88.75 98 GLU A CA 1
ATOM 728 C C . GLU A 1 98 ? 22.747 -8.017 -19.016 1.00 88.75 98 GLU A C 1
ATOM 730 O O . GLU A 1 98 ? 22.126 -8.389 -18.022 1.00 88.75 98 GLU A O 1
ATOM 735 N N . VAL A 1 99 ? 23.661 -7.042 -18.960 1.00 89.38 99 VAL A N 1
ATOM 736 C CA . VAL A 1 99 ? 24.003 -6.319 -17.725 1.00 89.38 99 VAL A CA 1
ATOM 737 C C . VAL A 1 99 ? 22.801 -5.537 -17.207 1.00 89.38 99 VAL A C 1
ATOM 739 O O . VAL A 1 99 ? 22.472 -5.665 -16.035 1.00 89.38 99 VAL A O 1
ATOM 742 N N . VAL A 1 100 ? 22.101 -4.786 -18.062 1.00 88.94 100 VAL A N 1
ATOM 743 C CA . VAL A 1 100 ? 20.906 -4.021 -17.671 1.00 88.94 100 VAL A CA 1
ATOM 744 C C . VAL A 1 100 ? 19.796 -4.954 -17.187 1.00 88.94 100 VAL A C 1
ATOM 746 O O . VAL A 1 100 ? 19.184 -4.691 -16.157 1.00 88.94 100 VAL A O 1
ATOM 749 N N . VAL A 1 101 ? 19.545 -6.065 -17.886 1.00 89.44 101 VAL A N 1
ATOM 750 C CA . VAL A 1 101 ? 18.565 -7.073 -17.458 1.00 89.44 101 VAL A CA 1
ATOM 751 C C . VAL A 1 101 ? 18.977 -7.670 -16.117 1.00 89.44 101 VAL A C 1
ATOM 753 O O . VAL A 1 101 ? 18.139 -7.769 -15.227 1.00 89.44 101 VAL A O 1
ATOM 756 N N . MET A 1 102 ? 20.251 -8.021 -15.932 1.00 87.62 102 MET A N 1
ATOM 757 C CA . MET A 1 102 ? 20.753 -8.533 -14.659 1.00 87.62 102 MET A CA 1
ATOM 758 C C . MET A 1 102 ? 20.599 -7.499 -13.540 1.00 87.62 102 MET A C 1
ATOM 760 O O . MET A 1 102 ? 20.122 -7.857 -12.472 1.00 87.62 102 MET A O 1
ATOM 764 N N . GLU A 1 103 ? 20.947 -6.232 -13.763 1.00 88.12 103 GLU A N 1
ATOM 765 C CA . GLU A 1 103 ? 20.774 -5.159 -12.777 1.00 88.12 103 GLU A CA 1
ATOM 766 C C . GLU A 1 103 ? 19.302 -4.960 -12.400 1.00 88.12 103 GLU A C 1
ATOM 768 O O . GLU A 1 103 ? 18.988 -4.865 -11.214 1.00 88.12 103 GLU A O 1
ATOM 773 N N . VAL A 1 104 ? 18.391 -4.954 -13.381 1.00 88.12 104 VAL A N 1
ATOM 774 C CA . VAL A 1 104 ? 16.943 -4.853 -13.139 1.00 88.12 104 VAL A CA 1
ATOM 775 C C . VAL A 1 104 ? 16.440 -6.064 -12.359 1.00 88.12 104 VAL A C 1
ATOM 777 O O . VAL A 1 104 ? 15.769 -5.886 -11.348 1.00 88.12 104 VAL A O 1
ATOM 780 N N . VAL A 1 105 ? 16.803 -7.282 -12.767 1.00 88.19 105 VAL A N 1
ATOM 781 C CA . VAL A 1 105 ? 16.407 -8.519 -12.076 1.00 88.19 105 VAL A CA 1
ATOM 782 C C . VAL A 1 105 ? 16.968 -8.552 -10.656 1.00 88.19 105 VAL A C 1
ATOM 784 O O . VAL A 1 105 ? 16.243 -8.884 -9.724 1.00 88.19 105 VAL A O 1
ATOM 787 N N . VAL A 1 106 ? 18.233 -8.174 -10.453 1.00 89.75 106 VAL A N 1
ATOM 788 C CA . VAL A 1 106 ? 18.841 -8.083 -9.118 1.00 89.75 106 VAL A CA 1
ATOM 789 C C . VAL A 1 106 ? 18.112 -7.042 -8.280 1.00 89.75 106 VAL A C 1
ATOM 791 O O . VAL A 1 106 ? 17.790 -7.326 -7.133 1.00 89.75 106 VAL A O 1
ATOM 794 N N . MET A 1 107 ? 17.802 -5.866 -8.829 1.00 87.25 107 MET A N 1
ATOM 795 C CA . MET A 1 107 ? 17.041 -4.845 -8.113 1.00 87.25 107 MET A CA 1
ATOM 796 C C . MET A 1 107 ? 15.643 -5.351 -7.742 1.00 87.25 107 MET A C 1
ATOM 798 O O . MET A 1 107 ? 15.236 -5.180 -6.599 1.00 87.25 107 MET A O 1
ATOM 802 N N . GLU A 1 108 ? 14.922 -6.005 -8.654 1.00 87.31 108 GLU A N 1
ATOM 803 C CA . GLU A 1 108 ? 13.608 -6.592 -8.372 1.00 87.31 108 GLU A CA 1
ATOM 804 C C . GLU A 1 108 ? 13.682 -7.677 -7.292 1.00 87.31 108 GLU A C 1
ATOM 806 O O . GLU A 1 108 ? 12.872 -7.667 -6.366 1.00 87.31 108 GLU A O 1
ATOM 811 N N . VAL A 1 109 ? 14.672 -8.574 -7.361 1.00 88.94 109 VAL A N 1
ATOM 812 C CA . VAL A 1 109 ? 14.896 -9.619 -6.350 1.00 88.94 109 VAL A CA 1
ATOM 813 C C . VAL A 1 109 ? 15.255 -9.002 -5.003 1.00 88.94 109 VAL A C 1
ATOM 815 O O . VAL A 1 109 ? 14.648 -9.368 -4.005 1.00 88.94 109 VAL A O 1
ATOM 818 N N . VAL A 1 110 ? 16.173 -8.034 -4.956 1.00 88.69 110 VAL A N 1
ATOM 819 C CA . VAL A 1 110 ? 16.564 -7.344 -3.717 1.00 88.69 110 VAL A CA 1
ATOM 820 C C . VAL A 1 110 ? 15.380 -6.586 -3.124 1.00 88.69 110 VAL A C 1
ATOM 822 O O . VAL A 1 110 ? 15.143 -6.674 -1.923 1.00 88.69 110 VAL A O 1
ATOM 825 N N . VAL A 1 111 ? 14.599 -5.872 -3.939 1.00 88.81 111 VAL A N 1
ATOM 826 C CA . VAL A 1 111 ? 13.380 -5.193 -3.479 1.00 88.81 111 VAL A CA 1
ATOM 827 C C . VAL A 1 111 ? 12.386 -6.216 -2.940 1.00 88.81 111 VAL A C 1
ATOM 829 O O . VAL A 1 111 ? 11.844 -6.007 -1.860 1.00 88.81 111 VAL A O 1
ATOM 832 N N . MET A 1 112 ? 12.173 -7.336 -3.633 1.00 88.69 112 MET A N 1
ATOM 833 C CA . MET A 1 112 ? 11.298 -8.405 -3.159 1.00 88.69 112 MET A CA 1
ATOM 834 C C . MET A 1 112 ? 11.801 -9.002 -1.840 1.00 88.69 112 MET A C 1
ATOM 836 O O . MET A 1 112 ? 11.005 -9.154 -0.923 1.00 88.69 112 MET A O 1
ATOM 840 N N . GLU A 1 113 ? 13.093 -9.300 -1.703 1.00 89.00 113 GLU A N 1
ATOM 841 C CA . GLU A 1 113 ? 13.684 -9.822 -0.467 1.00 89.00 113 GLU A CA 1
ATOM 842 C C . GLU A 1 113 ? 13.561 -8.831 0.693 1.00 89.00 113 GLU A C 1
ATOM 844 O O . GLU A 1 113 ? 13.162 -9.229 1.787 1.00 89.00 113 GLU A O 1
ATOM 849 N N . VAL A 1 114 ? 13.841 -7.543 0.465 1.00 89.06 114 VAL A N 1
ATOM 850 C CA . VAL A 1 114 ? 13.677 -6.486 1.474 1.00 89.06 114 VAL A CA 1
ATOM 851 C C . VAL A 1 114 ? 12.212 -6.358 1.873 1.00 89.06 114 VAL A C 1
ATOM 853 O O . VAL A 1 114 ? 11.914 -6.368 3.063 1.00 89.06 114 VAL A O 1
ATOM 856 N N . VAL A 1 115 ? 11.289 -6.309 0.910 1.00 87.38 115 VAL A N 1
ATOM 857 C CA . VAL A 1 115 ? 9.846 -6.235 1.178 1.00 87.38 115 VAL A CA 1
ATOM 858 C C . VAL A 1 115 ? 9.373 -7.475 1.937 1.00 87.38 115 VAL A C 1
ATOM 860 O O . VAL A 1 115 ? 8.636 -7.346 2.909 1.00 87.38 115 VAL A O 1
ATOM 863 N N . VAL A 1 116 ? 9.808 -8.676 1.549 1.00 88.81 116 VAL A N 1
ATOM 864 C CA . VAL A 1 116 ? 9.479 -9.921 2.258 1.00 88.81 116 VAL A CA 1
ATOM 865 C C . VAL A 1 116 ? 10.042 -9.889 3.674 1.00 88.81 116 VAL A C 1
ATOM 867 O O . VAL A 1 116 ? 9.317 -10.212 4.606 1.00 88.81 116 VAL A O 1
ATOM 870 N N . MET A 1 117 ? 11.292 -9.464 3.868 1.00 88.44 117 MET A N 1
ATOM 871 C CA . MET A 1 117 ? 11.891 -9.343 5.195 1.00 88.44 117 MET A CA 1
ATOM 872 C C . MET A 1 117 ? 11.143 -8.319 6.052 1.00 88.44 117 MET A C 1
ATOM 874 O O . MET A 1 117 ? 10.831 -8.622 7.197 1.00 88.44 117 MET A O 1
ATOM 878 N N . GLU A 1 118 ? 10.810 -7.142 5.522 1.00 88.56 118 GLU A N 1
ATOM 879 C CA . GLU A 1 118 ? 10.022 -6.132 6.234 1.00 88.56 118 GLU A CA 1
ATOM 880 C C . GLU A 1 118 ? 8.639 -6.664 6.615 1.00 88.56 118 GLU A C 1
ATOM 882 O O . GLU A 1 118 ? 8.208 -6.484 7.755 1.00 88.56 118 GLU A O 1
ATOM 887 N N . VAL A 1 119 ? 7.962 -7.368 5.701 1.00 87.06 119 VAL A N 1
ATOM 888 C CA . VAL A 1 119 ? 6.667 -8.007 5.967 1.00 87.06 119 VAL A CA 1
ATOM 889 C C . VAL A 1 119 ? 6.806 -9.081 7.041 1.00 87.06 119 VAL A C 1
ATOM 891 O O . VAL A 1 119 ? 6.040 -9.063 7.997 1.00 87.06 119 VAL A O 1
ATOM 894 N N . VAL A 1 120 ? 7.794 -9.972 6.941 1.00 87.56 120 VAL A N 1
ATOM 895 C CA . VAL A 1 120 ? 8.034 -11.043 7.920 1.00 87.56 120 VAL A CA 1
ATOM 896 C C . VAL A 1 120 ? 8.394 -10.464 9.286 1.00 87.56 120 VAL A C 1
ATOM 898 O O . VAL A 1 120 ? 7.833 -10.890 10.290 1.00 87.56 120 VAL A O 1
ATOM 901 N N . VAL A 1 121 ? 9.285 -9.472 9.351 1.00 89.25 121 VAL A N 1
ATOM 902 C CA . VAL A 1 121 ? 9.645 -8.793 10.604 1.00 89.25 121 VAL A CA 1
ATOM 903 C C . VAL A 1 121 ? 8.419 -8.115 11.198 1.00 89.25 121 VAL A C 1
ATOM 905 O O . VAL A 1 121 ? 8.168 -8.263 12.389 1.00 89.25 121 VAL A O 1
ATOM 908 N N . MET A 1 122 ? 7.622 -7.417 10.388 1.00 87.38 122 MET A N 1
ATOM 909 C CA . MET A 1 122 ? 6.383 -6.807 10.856 1.00 87.38 122 MET A CA 1
ATOM 910 C C . MET A 1 122 ? 5.404 -7.867 11.373 1.00 87.38 122 MET A C 1
ATOM 912 O O . MET A 1 122 ? 4.840 -7.676 12.443 1.00 87.38 122 MET A O 1
ATOM 916 N N . GLU A 1 123 ? 5.218 -8.986 10.671 1.00 87.25 123 GLU A N 1
ATOM 917 C CA . GLU A 1 123 ? 4.352 -10.083 11.116 1.00 87.25 123 GLU A CA 1
ATOM 918 C C . GLU A 1 123 ? 4.840 -10.709 12.429 1.00 87.25 123 GLU A C 1
ATOM 920 O O . GLU A 1 123 ? 4.034 -10.905 13.338 1.00 87.25 123 GLU A O 1
ATOM 925 N N . VAL A 1 124 ? 6.147 -10.953 12.573 1.00 86.94 124 VAL A N 1
ATOM 926 C CA . VAL A 1 124 ? 6.754 -11.477 13.808 1.00 86.94 124 VAL A CA 1
ATOM 927 C C . VAL A 1 124 ? 6.598 -10.485 14.959 1.00 86.94 124 VAL A C 1
ATOM 929 O O . VAL A 1 124 ? 6.127 -10.870 16.024 1.00 86.94 124 VAL A O 1
ATOM 932 N N . VAL A 1 125 ? 6.920 -9.205 14.752 1.00 87.38 125 VAL A N 1
ATOM 933 C CA . VAL A 1 125 ? 6.781 -8.158 15.778 1.00 87.38 125 VAL A CA 1
ATOM 934 C C . VAL A 1 125 ? 5.321 -7.996 16.188 1.00 87.38 125 VAL A C 1
ATOM 936 O O . VAL A 1 125 ? 5.019 -7.904 17.375 1.00 87.38 125 VAL A O 1
ATOM 939 N N . VAL A 1 126 ? 4.393 -7.994 15.227 1.00 86.62 126 VAL A N 1
ATOM 940 C CA . VAL A 1 126 ? 2.955 -7.944 15.517 1.00 86.62 126 VAL A CA 1
ATOM 941 C C . VAL A 1 126 ? 2.540 -9.170 16.324 1.00 86.62 126 VAL A C 1
ATOM 943 O O . VAL A 1 126 ? 1.833 -9.012 17.314 1.00 86.62 126 VAL A O 1
ATOM 946 N N . MET A 1 127 ? 2.998 -10.369 15.960 1.00 86.88 127 MET A N 1
ATOM 947 C CA . MET A 1 127 ? 2.708 -11.587 16.714 1.00 86.88 127 MET A CA 1
ATOM 948 C C . MET A 1 127 ? 3.245 -11.502 18.147 1.00 86.88 127 MET A C 1
ATOM 950 O O . MET A 1 127 ? 2.498 -11.781 19.079 1.00 86.88 127 MET A O 1
ATOM 954 N N . GLU A 1 128 ? 4.494 -11.081 18.349 1.00 87.00 128 GLU A N 1
ATOM 955 C CA . GLU A 1 128 ? 5.080 -10.926 19.686 1.00 87.00 128 GLU A CA 1
ATOM 956 C C . GLU A 1 128 ? 4.316 -9.906 20.539 1.00 87.00 128 GLU A C 1
ATOM 958 O O . GLU A 1 128 ? 3.991 -10.191 21.694 1.00 87.00 128 GLU A O 1
ATOM 963 N N . VAL A 1 129 ? 3.974 -8.742 19.974 1.00 86.50 129 VAL A N 1
ATOM 964 C CA . VAL A 1 129 ? 3.199 -7.703 20.672 1.00 86.50 129 VAL A CA 1
ATOM 965 C C . VAL A 1 129 ? 1.806 -8.214 21.027 1.00 86.50 129 VAL A C 1
ATOM 967 O O . VAL A 1 129 ? 1.388 -8.075 22.174 1.00 86.50 129 VAL A O 1
ATOM 970 N N . VAL A 1 130 ? 1.108 -8.855 20.087 1.00 85.88 130 VAL A N 1
ATOM 971 C CA . VAL A 1 130 ? -0.229 -9.420 20.319 1.00 85.88 130 VAL A CA 1
ATOM 972 C C . VAL A 1 130 ? -0.181 -10.502 21.394 1.00 85.88 130 VAL A C 1
ATOM 974 O O . VAL A 1 130 ? -1.000 -10.491 22.309 1.00 85.88 130 VAL A O 1
ATOM 977 N N . VAL A 1 131 ? 0.796 -11.411 21.337 1.00 87.44 131 VAL A N 1
ATOM 978 C CA . VAL A 1 131 ? 0.980 -12.444 22.365 1.00 87.44 131 VAL A CA 1
ATOM 979 C C . VAL A 1 131 ? 1.220 -11.799 23.728 1.00 87.44 131 VAL A C 1
ATOM 981 O O . VAL A 1 131 ? 0.585 -12.197 24.704 1.00 87.44 131 VAL A O 1
ATOM 984 N N . MET A 1 132 ? 2.080 -10.782 23.812 1.00 87.50 132 MET A N 1
ATOM 985 C CA . MET A 1 132 ? 2.340 -10.078 25.067 1.00 87.50 132 MET A CA 1
ATOM 986 C C . MET A 1 132 ? 1.080 -9.385 25.604 1.00 87.50 132 MET A C 1
ATOM 988 O O . MET A 1 132 ? 0.783 -9.509 26.792 1.00 87.50 132 MET A O 1
ATOM 992 N N . GLU A 1 133 ? 0.314 -8.698 24.754 1.00 88.06 133 GLU A N 1
ATOM 993 C CA . GLU A 1 133 ? -0.948 -8.055 25.140 1.00 88.06 133 GLU A CA 1
ATOM 994 C C . GLU A 1 133 ? -1.968 -9.075 25.663 1.00 88.06 133 GLU A C 1
ATOM 996 O O . GLU A 1 133 ? -2.534 -8.877 26.740 1.00 88.06 133 GLU A O 1
ATOM 1001 N N . VAL A 1 134 ? -2.156 -10.195 24.958 1.00 85.50 134 VAL A N 1
ATOM 1002 C CA . VAL A 1 134 ? -3.066 -11.274 25.374 1.00 85.50 134 VAL A CA 1
ATOM 1003 C C . VAL A 1 134 ? -2.629 -11.865 26.711 1.00 85.50 134 VAL A C 1
ATOM 1005 O O . VAL A 1 134 ? -3.449 -11.998 27.619 1.00 85.50 134 VAL A O 1
ATOM 1008 N N . VAL A 1 135 ? -1.340 -12.174 26.876 1.00 86.31 135 VAL A N 1
ATOM 1009 C CA . VAL A 1 135 ? -0.799 -12.702 28.137 1.00 86.31 135 VAL A CA 1
ATOM 1010 C C . VAL A 1 135 ? -1.043 -11.721 29.285 1.00 86.31 135 VAL A C 1
ATOM 1012 O O . VAL A 1 135 ? -1.525 -12.125 30.342 1.00 86.31 135 VAL A O 1
ATOM 1015 N N . MET A 1 136 ? -0.777 -10.429 29.083 1.00 86.62 136 MET A N 1
ATOM 1016 C CA . MET A 1 136 ? -1.022 -9.395 30.094 1.00 86.62 136 MET A CA 1
ATOM 1017 C C . MET A 1 136 ? -2.506 -9.297 30.470 1.00 86.62 136 MET A C 1
ATOM 1019 O O . MET A 1 136 ? -2.846 -9.203 31.654 1.00 86.62 136 MET A O 1
ATOM 1023 N N . VAL A 1 137 ? -3.407 -9.358 29.489 1.00 87.00 137 VAL A N 1
ATOM 1024 C CA . VAL A 1 137 ? -4.854 -9.354 29.732 1.00 87.00 137 VAL A CA 1
ATOM 1025 C C . VAL A 1 137 ? -5.282 -10.587 30.527 1.00 87.00 137 VAL A C 1
ATOM 1027 O O . VAL A 1 137 ? -5.960 -10.445 31.540 1.00 87.00 137 VAL A O 1
ATOM 1030 N N . VAL A 1 138 ? -4.843 -11.785 30.143 1.00 83.00 138 VAL A N 1
ATOM 1031 C CA . VAL A 1 138 ? -5.180 -13.020 30.867 1.00 83.00 138 VAL A CA 1
ATOM 1032 C C . VAL A 1 138 ? -4.693 -12.958 32.315 1.00 83.00 138 VAL A C 1
ATOM 1034 O O . VAL A 1 138 ? -5.461 -13.240 33.234 1.00 83.00 138 VAL A O 1
ATOM 1037 N N . VAL A 1 139 ? -3.449 -12.524 32.541 1.00 86.19 139 VAL A N 1
ATOM 1038 C CA . VAL A 1 139 ? -2.894 -12.369 33.895 1.00 86.19 139 VAL A CA 1
ATOM 1039 C C . VAL A 1 139 ? -3.718 -11.374 34.715 1.00 86.19 139 VAL A C 1
ATOM 1041 O O . VAL A 1 139 ? -4.049 -11.654 35.866 1.00 86.19 139 VAL A O 1
ATOM 1044 N N . THR A 1 140 ? -4.090 -10.229 34.140 1.00 83.50 140 THR A N 1
ATOM 1045 C CA . THR A 1 140 ? -4.896 -9.225 34.855 1.00 83.50 140 THR A CA 1
ATOM 1046 C C . THR A 1 140 ? -6.308 -9.721 35.169 1.00 83.50 140 THR A C 1
ATOM 1048 O O . THR A 1 140 ? -6.751 -9.535 36.301 1.00 83.50 140 THR A O 1
ATOM 1051 N N . VAL A 1 141 ? -6.988 -10.410 34.241 1.00 84.25 141 VAL A N 1
ATOM 1052 C CA . VAL A 1 141 ? -8.287 -11.072 34.494 1.00 84.25 141 VAL A CA 1
ATOM 1053 C C . VAL A 1 141 ? -8.167 -12.051 35.654 1.00 84.25 141 VAL A C 1
ATOM 1055 O O . VAL A 1 141 ? -8.925 -11.947 36.613 1.00 84.25 141 VAL A O 1
ATOM 1058 N N . MET A 1 142 ? -7.184 -12.956 35.603 1.00 85.00 142 MET A N 1
ATOM 1059 C CA . MET A 1 142 ? -6.978 -13.952 36.653 1.00 85.00 142 MET A CA 1
ATOM 1060 C C . MET A 1 142 ? -6.777 -13.300 38.023 1.00 85.00 142 MET A C 1
ATOM 1062 O O . MET A 1 142 ? -7.356 -13.743 39.012 1.00 85.00 142 MET A O 1
ATOM 1066 N N . VAL A 1 143 ? -5.982 -12.228 38.095 1.00 79.44 143 VAL A N 1
ATOM 1067 C CA . VAL A 1 143 ? -5.780 -11.486 39.346 1.00 79.44 143 VAL A CA 1
ATOM 1068 C C . VAL A 1 143 ? -7.090 -10.858 39.832 1.00 79.44 143 VAL A C 1
ATOM 1070 O O . VAL A 1 143 ? -7.390 -10.952 41.021 1.00 79.44 143 VAL A O 1
ATOM 1073 N N . MET A 1 144 ? -7.887 -10.250 38.947 1.00 81.31 144 MET A N 1
ATOM 1074 C CA . MET A 1 144 ? -9.182 -9.666 39.320 1.00 81.31 144 MET A CA 1
ATOM 1075 C C . MET A 1 144 ? -10.163 -10.722 39.841 1.00 81.31 144 MET A C 1
ATOM 1077 O O . MET A 1 144 ? -10.749 -10.519 40.902 1.00 81.31 144 MET A O 1
ATOM 1081 N N . GLU A 1 145 ? -10.297 -11.859 39.158 1.00 80.50 145 GLU A N 1
ATOM 1082 C CA . GLU A 1 145 ? -11.184 -12.951 39.581 1.00 80.50 145 GLU A CA 1
ATOM 1083 C C . GLU A 1 145 ? -10.784 -13.506 40.954 1.00 80.50 145 GLU A C 1
ATOM 1085 O O . GLU A 1 145 ? -11.629 -13.689 41.833 1.00 80.50 145 GLU A O 1
ATOM 1090 N N . VAL A 1 146 ? -9.483 -13.716 41.185 1.00 77.94 146 VAL A N 1
ATOM 1091 C CA . VAL A 1 146 ? -8.967 -14.151 42.492 1.00 77.94 146 VAL A CA 1
ATOM 1092 C C . VAL A 1 146 ? -9.289 -13.121 43.578 1.00 77.94 146 VAL A C 1
ATOM 1094 O O . VAL A 1 146 ? -9.719 -13.495 44.672 1.00 77.94 146 VAL A O 1
ATOM 1097 N N . MET A 1 147 ? -9.120 -11.828 43.286 1.00 78.25 147 MET A N 1
ATOM 1098 C CA . MET A 1 147 ? -9.441 -10.747 44.221 1.00 78.25 147 MET A CA 1
ATOM 1099 C C . MET A 1 147 ? -10.941 -10.692 44.542 1.00 78.25 147 MET A C 1
ATOM 1101 O O . MET A 1 147 ? -11.297 -10.584 45.715 1.00 78.25 147 MET A O 1
ATOM 1105 N N . GLU A 1 148 ? -11.825 -10.813 43.549 1.00 80.31 148 GLU A N 1
ATOM 1106 C CA . GLU A 1 148 ? -13.280 -10.840 43.755 1.00 80.31 148 GLU A CA 1
ATOM 1107 C C . GLU A 1 148 ? -13.713 -12.023 44.626 1.00 80.31 148 GLU A C 1
ATOM 1109 O O . GLU A 1 148 ? -14.448 -11.845 45.603 1.00 80.31 148 GLU A O 1
ATOM 1114 N N . VAL A 1 149 ? -13.212 -13.228 44.331 1.00 74.06 149 VAL A N 1
ATOM 1115 C CA . VAL A 1 149 ? -13.487 -14.424 45.139 1.00 74.06 149 VAL A CA 1
ATOM 1116 C C . VAL A 1 149 ? -12.992 -14.225 46.569 1.00 74.06 149 VAL A C 1
ATOM 1118 O O . VAL A 1 149 ? -13.723 -14.521 47.517 1.00 74.06 149 VAL A O 1
ATOM 1121 N N . MET A 1 150 ? -11.788 -13.676 46.748 1.00 72.00 150 MET A N 1
ATOM 1122 C CA . MET A 1 150 ? -11.234 -13.391 48.070 1.00 72.00 150 MET A CA 1
ATOM 1123 C C . MET A 1 150 ? -12.115 -12.407 48.854 1.00 72.00 150 MET A C 1
ATOM 1125 O O . MET A 1 150 ? -12.410 -12.663 50.020 1.00 72.00 150 MET A O 1
ATOM 1129 N N . VAL A 1 151 ? -12.604 -11.332 48.225 1.00 72.88 151 VAL A N 1
ATOM 1130 C CA . VAL A 1 151 ? -13.524 -10.368 48.857 1.00 72.88 151 VAL A CA 1
ATOM 1131 C C . VAL A 1 151 ? -14.836 -11.036 49.264 1.00 72.88 151 VAL A C 1
ATOM 1133 O O . VAL A 1 151 ? -15.271 -10.862 50.401 1.00 72.88 151 VAL A O 1
ATOM 1136 N N . VAL A 1 152 ? -15.453 -11.842 48.393 1.00 66.94 152 VAL A N 1
ATOM 1137 C CA . VAL A 1 152 ? -16.705 -12.556 48.704 1.00 66.94 152 VAL A CA 1
ATOM 1138 C C . VAL A 1 152 ? -16.512 -13.541 49.857 1.00 66.94 152 VAL A C 1
ATOM 1140 O O . VAL A 1 152 ? -17.361 -13.613 50.748 1.00 66.94 152 VAL A O 1
ATOM 1143 N N . VAL A 1 153 ? -15.402 -14.283 49.868 1.00 70.50 153 VAL A N 1
ATOM 1144 C CA . VAL A 1 153 ? -15.056 -15.210 50.953 1.00 70.50 153 VAL A CA 1
ATOM 1145 C C . VAL A 1 153 ? -14.869 -14.449 52.263 1.00 70.50 153 VAL A C 1
ATOM 1147 O O . VAL A 1 153 ? -15.496 -14.812 53.257 1.00 70.50 153 VAL A O 1
ATOM 1150 N N . ILE A 1 154 ? -14.090 -13.362 52.262 1.00 70.94 154 ILE A N 1
ATOM 1151 C CA . ILE A 1 154 ? -13.901 -12.502 53.439 1.00 70.94 154 ILE A CA 1
ATOM 1152 C C . ILE A 1 154 ? -15.254 -11.976 53.932 1.00 70.94 154 ILE A C 1
ATOM 1154 O O . ILE A 1 154 ? -15.556 -12.084 55.117 1.00 70.94 154 ILE A O 1
ATOM 1158 N N . MET A 1 155 ? -16.105 -11.468 53.042 1.00 65.50 155 MET A N 1
ATOM 1159 C CA . MET A 1 155 ? -17.401 -10.892 53.405 1.00 65.50 155 MET A CA 1
ATOM 1160 C C . MET A 1 155 ? -18.373 -11.946 53.954 1.00 65.50 155 MET A C 1
ATOM 1162 O O . MET A 1 155 ? -19.095 -11.665 54.908 1.00 65.50 155 MET A O 1
ATOM 1166 N N . LYS A 1 156 ? -18.351 -13.181 53.428 1.00 53.53 156 LYS A N 1
ATOM 1167 C CA . LYS A 1 156 ? -19.095 -14.327 53.982 1.00 53.53 156 LYS A CA 1
ATOM 1168 C C . LYS A 1 156 ? -18.596 -14.725 55.366 1.00 53.53 156 LYS A C 1
ATOM 1170 O O . LYS A 1 156 ? -19.421 -14.957 56.243 1.00 53.53 156 LYS A O 1
ATOM 1175 N N . VAL A 1 157 ? -17.277 -14.785 55.570 1.00 64.25 157 VAL A N 1
ATOM 1176 C CA . VAL A 1 157 ? -16.669 -15.072 56.881 1.00 64.25 157 VAL A CA 1
ATOM 1177 C C . VAL A 1 157 ? -17.048 -13.987 57.893 1.00 64.25 157 VAL A C 1
ATOM 1179 O O . VAL A 1 157 ? -17.473 -14.307 59.000 1.00 64.25 157 VAL A O 1
ATOM 1182 N N . VAL A 1 158 ? -16.983 -12.712 57.498 1.00 62.97 158 VAL A N 1
ATOM 1183 C CA . VAL A 1 158 ? -17.406 -11.572 58.328 1.00 62.97 158 VAL A CA 1
ATOM 1184 C C . VAL A 1 158 ? -18.910 -11.623 58.623 1.00 62.97 158 VAL A C 1
ATOM 1186 O O . VAL A 1 158 ? -19.298 -11.473 59.776 1.00 62.97 158 VAL A O 1
ATOM 1189 N N . MET A 1 159 ? -19.774 -11.896 57.638 1.00 54.34 159 MET A N 1
ATOM 1190 C CA . MET A 1 159 ? -21.223 -12.033 57.862 1.00 54.34 159 MET A CA 1
ATOM 1191 C C . MET A 1 159 ? -21.580 -13.229 58.754 1.00 54.34 159 MET A C 1
ATOM 1193 O O . MET A 1 159 ? -22.452 -13.095 59.610 1.00 54.34 159 MET A O 1
ATOM 1197 N N . MET A 1 160 ? -20.906 -14.374 58.597 1.00 53.03 160 MET A N 1
ATOM 1198 C CA . MET A 1 160 ? -21.059 -15.530 59.493 1.00 53.03 160 MET A CA 1
ATOM 1199 C C . MET A 1 160 ? -20.596 -15.216 60.919 1.00 53.03 160 MET A C 1
ATOM 1201 O O . MET A 1 160 ? -21.186 -15.724 61.868 1.00 53.03 160 MET A O 1
ATOM 1205 N N . ALA A 1 161 ? -19.600 -14.341 61.086 1.00 54.88 161 ALA A N 1
ATOM 1206 C CA . ALA A 1 161 ? -19.241 -13.801 62.394 1.00 54.88 161 ALA A CA 1
ATOM 1207 C C . ALA A 1 161 ? -20.277 -12.788 62.933 1.00 54.88 161 ALA A C 1
ATOM 1209 O O . ALA A 1 161 ? -20.325 -12.566 64.140 1.00 54.88 161 ALA A O 1
ATOM 1210 N N . MET A 1 162 ? -21.110 -12.181 62.072 1.00 47.50 162 MET A N 1
ATOM 1211 C CA . MET A 1 162 ? -22.047 -11.110 62.441 1.00 47.50 162 MET A CA 1
ATOM 1212 C C . MET A 1 162 ? -23.485 -11.550 62.774 1.00 47.50 162 MET A C 1
ATOM 1214 O O . MET A 1 162 ? -24.190 -10.731 63.355 1.00 47.50 162 MET A O 1
ATOM 1218 N N . CYS A 1 163 ? -23.937 -12.786 62.492 1.00 37.34 163 CYS A N 1
ATOM 1219 C CA . CYS A 1 163 ? -25.213 -13.358 62.997 1.00 37.34 163 CYS A CA 1
ATOM 1220 C C . CYS A 1 163 ? -25.230 -14.902 62.846 1.00 37.34 163 CYS A C 1
ATOM 1222 O O . CYS A 1 163 ? -24.984 -15.358 61.729 1.00 37.34 163 CYS A O 1
ATOM 1224 N N . PRO A 1 164 ? -25.572 -15.720 63.877 1.00 46.03 164 PRO A N 1
ATOM 1225 C CA . PRO A 1 164 ? -26.720 -15.516 64.768 1.00 46.03 164 PRO A CA 1
ATOM 1226 C C . PRO A 1 164 ? -26.461 -15.714 66.280 1.00 46.03 164 PRO A C 1
ATOM 1228 O O . PRO A 1 164 ? -25.737 -16.609 66.699 1.00 46.03 164 PRO A O 1
ATOM 1231 N N . GLY A 1 165 ? -27.235 -14.984 67.089 1.00 41.06 165 GLY A N 1
ATOM 1232 C CA . GLY A 1 165 ? -27.930 -15.583 68.236 1.00 41.06 165 GLY A CA 1
ATOM 1233 C C . GLY A 1 165 ? -27.191 -15.654 69.577 1.00 41.06 165 GLY A C 1
ATOM 1234 O O . GLY A 1 165 ? -26.313 -16.481 69.784 1.00 41.06 165 GLY A O 1
ATOM 1235 N N . ASN A 1 166 ? -27.731 -14.886 70.528 1.00 44.38 166 ASN A N 1
ATOM 1236 C CA . ASN A 1 166 ? -27.374 -14.721 71.941 1.00 44.38 166 ASN A CA 1
ATOM 1237 C C . ASN A 1 166 ? -26.146 -13.853 72.232 1.00 44.38 166 ASN A C 1
ATOM 1239 O O . ASN A 1 166 ? -25.128 -13.929 71.565 1.00 44.38 166 ASN A O 1
ATOM 1243 N N . TRP A 1 167 ? -26.257 -13.097 73.328 1.00 42.94 167 TRP A N 1
ATOM 1244 C CA . TRP A 1 167 ? -25.261 -12.194 73.919 1.00 42.94 167 TRP A CA 1
ATOM 1245 C C . TRP A 1 167 ? -25.195 -10.794 73.308 1.00 42.94 167 TRP A C 1
ATOM 1247 O O . TRP A 1 167 ? -24.198 -10.434 72.710 1.00 42.94 167 TRP A O 1
ATOM 1257 N N . LEU A 1 168 ? -26.227 -9.970 73.535 1.00 38.53 168 LEU A N 1
ATOM 1258 C CA . LEU A 1 168 ? -26.058 -8.510 73.710 1.00 38.53 168 LEU A CA 1
ATOM 1259 C C . LEU A 1 168 ? -27.252 -7.836 74.428 1.00 38.53 168 LEU A C 1
ATOM 1261 O O . LEU A 1 168 ? -27.480 -6.641 74.299 1.00 38.53 168 LEU A O 1
ATOM 1265 N N . TRP A 1 169 ? -27.972 -8.580 75.277 1.00 34.84 169 TRP A N 1
ATOM 1266 C CA . TRP A 1 169 ? -28.831 -8.023 76.342 1.00 34.84 169 TRP A CA 1
ATOM 1267 C C . TRP A 1 169 ? -28.038 -7.798 77.650 1.00 34.84 169 TRP A C 1
ATOM 1269 O O . TRP A 1 169 ? -28.570 -7.957 78.743 1.00 34.84 169 TRP A O 1
ATOM 1279 N N . ALA A 1 170 ? -26.741 -7.469 77.561 1.00 38.56 170 ALA A N 1
ATOM 1280 C CA . ALA A 1 170 ? -25.854 -7.400 78.732 1.00 38.56 170 ALA A CA 1
ATOM 1281 C C . ALA A 1 170 ? -24.972 -6.139 78.846 1.00 38.56 170 ALA A C 1
ATOM 1283 O O . ALA A 1 170 ? -24.224 -6.032 79.810 1.00 38.56 170 ALA A O 1
ATOM 1284 N N . SER A 1 171 ? -25.044 -5.158 77.937 1.00 38.28 171 SER A N 1
ATOM 1285 C CA . SER A 1 171 ? -24.148 -3.980 77.995 1.00 38.28 171 SER A CA 1
ATOM 1286 C C . SER A 1 171 ? -24.837 -2.611 78.018 1.00 38.28 171 SER A C 1
ATOM 1288 O O . SER A 1 171 ? -24.160 -1.594 78.147 1.00 38.28 171 SER A O 1
ATOM 1290 N N . MET A 1 172 ? -26.173 -2.550 78.001 1.00 34.03 172 MET A N 1
ATOM 1291 C CA . MET A 1 172 ? -26.916 -1.280 78.095 1.00 34.03 172 MET A CA 1
ATOM 1292 C C . MET A 1 172 ? -27.222 -0.807 79.531 1.00 34.03 172 MET A C 1
ATOM 1294 O O . MET A 1 172 ? -27.878 0.214 79.711 1.00 34.03 172 MET A O 1
ATOM 1298 N N . THR A 1 173 ? -26.693 -1.471 80.563 1.00 41.50 173 THR A N 1
AT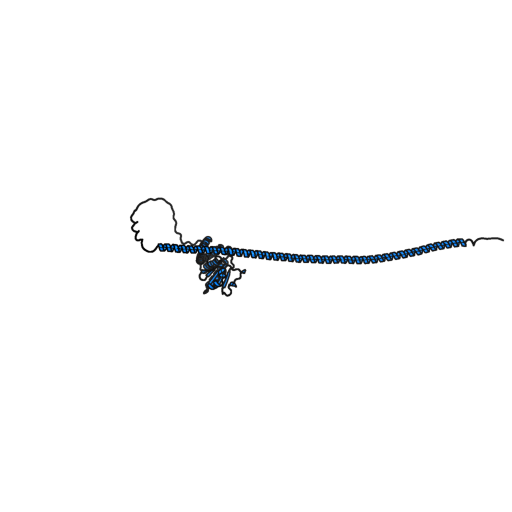OM 1299 C CA . THR A 1 173 ? -26.851 -1.069 81.978 1.00 41.50 173 THR A CA 1
ATOM 1300 C C . THR A 1 173 ? -25.556 -0.648 82.683 1.00 41.50 173 THR A C 1
ATOM 1302 O O . THR A 1 173 ? -25.584 -0.445 83.894 1.00 41.50 173 THR A O 1
ATOM 1305 N N . PHE A 1 174 ? -24.436 -0.438 81.972 1.00 39.56 174 PHE A N 1
ATOM 1306 C CA . PHE A 1 174 ? -23.149 -0.139 82.632 1.00 39.56 174 PHE A CA 1
ATOM 1307 C C . PHE A 1 174 ? -22.468 1.204 82.288 1.00 39.56 174 PHE A C 1
ATOM 1309 O O . PHE A 1 174 ? -21.560 1.601 83.006 1.00 39.56 174 PHE A O 1
ATOM 1316 N N . MET A 1 175 ? -22.910 1.985 81.291 1.00 33.66 175 MET A N 1
ATOM 1317 C CA . MET A 1 175 ? -22.274 3.293 80.987 1.00 33.66 175 MET A CA 1
ATOM 1318 C C . MET A 1 175 ? -23.235 4.489 80.891 1.00 33.66 175 MET A C 1
ATOM 1320 O O . MET A 1 175 ? -22.959 5.467 80.207 1.00 33.66 175 MET A O 1
ATOM 1324 N N . ALA A 1 176 ? -24.342 4.459 81.640 1.00 36.19 176 ALA A N 1
ATOM 1325 C CA . ALA A 1 176 ? -25.237 5.614 81.818 1.00 36.19 176 ALA A CA 1
ATOM 1326 C C . ALA A 1 176 ? -25.277 6.129 83.270 1.00 36.19 176 ALA A C 1
ATOM 1328 O O . ALA A 1 176 ? -26.270 6.709 83.711 1.00 36.19 176 ALA A O 1
ATOM 1329 N N . ARG A 1 177 ? -24.205 5.912 84.045 1.00 41.06 177 ARG A N 1
ATOM 1330 C CA . ARG A 1 177 ? -24.102 6.432 85.414 1.00 41.06 177 ARG A CA 1
ATOM 1331 C C . ARG A 1 177 ? -22.659 6.697 85.836 1.00 41.06 177 ARG A C 1
ATOM 1333 O O . ARG A 1 177 ? -22.221 6.113 86.807 1.00 41.06 177 ARG A O 1
ATOM 1340 N N . PHE A 1 178 ? -21.941 7.588 85.152 1.00 31.42 178 PHE A N 1
ATOM 1341 C CA . PHE A 1 178 ? -20.900 8.406 85.795 1.00 31.42 178 PHE A CA 1
ATOM 1342 C C . PHE A 1 178 ? -20.567 9.647 84.947 1.00 31.42 178 PHE A C 1
ATOM 1344 O O . PHE A 1 178 ? -20.137 9.521 83.810 1.00 31.42 178 PHE A O 1
ATOM 1351 N N . SER A 1 179 ? -20.793 10.822 85.556 1.00 30.64 179 SER A N 1
ATOM 1352 C CA . SER A 1 179 ? -20.175 12.145 85.321 1.00 30.64 179 SER A CA 1
ATOM 1353 C C . SER A 1 179 ? -20.162 12.705 83.888 1.00 30.64 179 SER A C 1
ATOM 1355 O O . SER A 1 179 ? -19.462 12.211 83.023 1.00 30.64 179 SER A O 1
ATOM 1357 N N . ARG A 1 180 ? -20.889 13.766 83.510 1.00 36.09 180 ARG A N 1
ATOM 1358 C CA . ARG A 1 180 ? -21.012 15.123 84.089 1.00 36.09 180 ARG A CA 1
ATOM 1359 C C . ARG A 1 180 ? -19.673 15.807 84.436 1.00 36.09 180 ARG A C 1
ATOM 1361 O O . ARG A 1 180 ? -19.069 15.491 85.455 1.00 36.09 180 ARG A O 1
ATOM 1368 N N . GLY A 1 181 ? -19.353 16.835 83.633 1.00 28.39 181 GLY A N 1
ATOM 1369 C CA . GLY A 1 181 ? -18.441 17.961 83.911 1.00 28.39 181 GLY A CA 1
ATOM 1370 C C . GLY A 1 181 ? -16.975 17.702 83.539 1.00 28.39 181 GLY A C 1
ATOM 1371 O O . GLY A 1 181 ? -16.478 16.619 83.777 1.00 28.39 181 GLY A O 1
ATOM 1372 N N . SER A 1 182 ? -16.190 18.630 82.991 1.00 28.67 182 SER A N 1
ATOM 1373 C CA . SER A 1 182 ? -16.367 20.057 82.736 1.00 28.67 182 SER A CA 1
ATOM 1374 C C . SER A 1 182 ? -15.206 20.534 81.843 1.00 28.67 182 SER A C 1
ATOM 1376 O O . SER A 1 182 ? -14.095 20.036 81.969 1.00 28.67 182 SER A O 1
ATOM 1378 N N . SER A 1 183 ? -15.511 21.498 80.970 1.00 31.34 183 SER A N 1
ATOM 1379 C CA . SER A 1 183 ? -14.683 22.582 80.403 1.00 31.34 183 SER A CA 1
ATOM 1380 C C . SER A 1 183 ? -13.144 22.468 80.286 1.00 31.34 183 SER A C 1
ATOM 1382 O O . SER A 1 183 ? -12.427 22.386 81.275 1.00 31.34 183 SER A O 1
ATOM 1384 N N . ARG A 1 184 ? -12.618 22.746 79.079 1.00 29.48 184 ARG A N 1
ATOM 1385 C CA . ARG A 1 184 ? -12.063 24.067 78.684 1.00 29.48 184 ARG A CA 1
ATOM 1386 C C . ARG A 1 184 ? -11.493 24.050 77.251 1.00 29.48 184 ARG A C 1
ATOM 1388 O O . ARG A 1 184 ? -10.720 23.179 76.881 1.00 29.48 184 ARG A O 1
ATOM 1395 N N . SER A 1 185 ? -11.897 25.061 76.487 1.00 32.38 185 SER A N 1
ATOM 1396 C CA . SER A 1 185 ? -11.390 25.558 75.190 1.00 32.38 185 SER A CA 1
ATOM 1397 C C . SER A 1 185 ? -9.937 26.118 75.330 1.00 32.38 185 SER A C 1
ATOM 1399 O O . SER A 1 185 ? -9.496 26.166 76.482 1.00 32.38 185 SER A O 1
ATOM 1401 N N . PRO A 1 186 ? -9.214 26.666 74.299 1.00 46.06 186 PRO A N 1
ATOM 1402 C CA . PRO A 1 186 ? -9.751 27.339 73.096 1.00 46.06 186 PRO A CA 1
ATOM 1403 C C . PRO A 1 186 ? -8.898 27.392 71.779 1.00 46.06 186 PRO A C 1
ATOM 1405 O O . PRO A 1 186 ? -7.747 26.986 71.718 1.00 46.06 186 PRO A O 1
ATOM 1408 N N . VAL A 1 187 ? -9.506 28.047 70.768 1.00 30.11 187 VAL A N 1
ATOM 1409 C CA . VAL A 1 187 ? -8.937 28.867 69.654 1.00 30.11 187 VAL A CA 1
ATOM 1410 C C . VAL A 1 187 ? -8.685 28.241 68.257 1.00 30.11 187 VAL A C 1
ATOM 1412 O O . VAL A 1 187 ? -7.620 27.723 67.964 1.00 30.11 187 VAL A O 1
ATOM 1415 N N . ARG A 1 188 ? -9.670 28.507 67.369 1.00 29.97 188 ARG A N 1
ATOM 1416 C CA . ARG A 1 188 ? -9.632 29.249 66.069 1.00 29.97 188 ARG A CA 1
ATOM 1417 C C . ARG A 1 188 ? -8.758 28.689 64.931 1.00 29.97 188 ARG A C 1
ATOM 1419 O O . ARG A 1 188 ? -7.541 28.784 64.955 1.00 29.97 188 ARG A O 1
ATOM 1426 N N . SER A 1 189 ? -9.354 28.255 63.821 1.00 27.03 189 SER A N 1
ATOM 1427 C CA . SER A 1 189 ? -9.735 29.076 62.642 1.00 27.03 189 SER A CA 1
ATOM 1428 C C . SER A 1 189 ? -10.309 28.135 61.554 1.00 27.03 189 SER A C 1
ATOM 1430 O O . SER A 1 189 ? -10.058 26.944 61.638 1.00 27.03 189 SER A O 1
ATOM 1432 N N . ARG A 1 190 ? -11.006 28.507 60.472 1.00 27.17 190 ARG A N 1
ATOM 1433 C CA . ARG A 1 190 ? -11.890 29.607 60.036 1.00 27.17 190 ARG A CA 1
ATOM 1434 C C . ARG A 1 190 ? -12.269 29.232 58.579 1.00 27.17 190 ARG A C 1
ATOM 1436 O O . ARG A 1 190 ? -11.352 29.051 57.792 1.00 27.17 190 ARG A O 1
ATOM 1443 N N . GLY A 1 191 ? -13.562 29.181 58.235 1.00 27.72 191 GLY A N 1
ATOM 1444 C CA . GLY A 1 191 ? -14.094 29.112 56.850 1.00 27.72 191 GLY A CA 1
ATOM 1445 C C . GLY A 1 191 ? -14.376 27.683 56.345 1.00 27.72 191 GLY A C 1
ATOM 1446 O O . GLY A 1 191 ? -13.462 26.875 56.366 1.00 27.72 191 GLY A O 1
ATOM 1447 N N . SER A 1 192 ? -15.605 27.212 56.078 1.00 27.83 192 SER A N 1
ATOM 1448 C CA . SER A 1 192 ? -16.749 27.668 55.247 1.00 27.83 192 SER A CA 1
ATOM 1449 C C . SER A 1 192 ? -16.665 27.249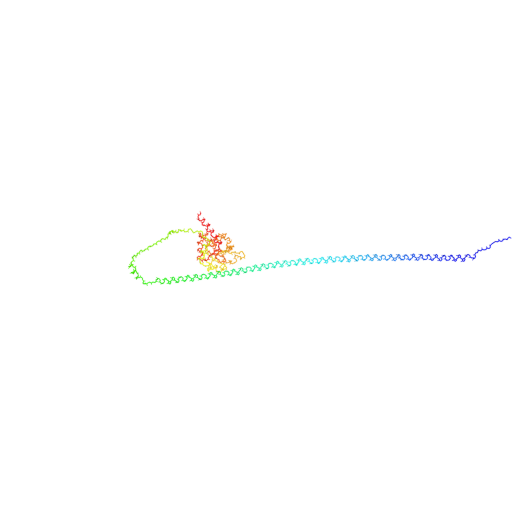 53.774 1.00 27.83 192 SER A C 1
ATOM 1451 O O . SER A 1 192 ? -15.594 27.366 53.187 1.00 27.83 192 SER A O 1
ATOM 1453 N N . LEU A 1 193 ? -17.850 26.928 53.221 1.00 30.69 193 LEU A N 1
ATOM 1454 C CA . LEU A 1 193 ? -18.242 26.624 51.826 1.00 30.69 193 LEU A CA 1
ATOM 1455 C C . LEU A 1 193 ? -18.346 25.109 51.564 1.00 30.69 193 LEU A C 1
ATOM 1457 O O . LEU A 1 193 ? -17.335 24.421 51.588 1.00 30.69 193 LEU A O 1
ATOM 1461 N N . GLU A 1 194 ? -19.517 24.472 51.512 1.00 30.17 194 GLU A N 1
ATOM 1462 C CA . GLU A 1 194 ? -20.766 24.676 50.741 1.00 30.17 194 GLU A CA 1
ATOM 1463 C C . GLU A 1 194 ? -20.937 23.512 49.752 1.00 30.17 194 GLU A C 1
ATOM 1465 O O . GLU A 1 194 ? -19.967 22.984 49.208 1.00 30.17 194 GLU A O 1
ATOM 1470 N N . ASP A 1 195 ? -22.195 23.101 49.595 1.00 38.59 195 ASP A N 1
ATOM 1471 C CA . ASP A 1 195 ? -22.696 22.089 48.670 1.00 38.59 195 ASP A CA 1
ATOM 1472 C C . ASP A 1 195 ? -22.184 22.268 47.232 1.00 38.59 195 ASP A C 1
ATOM 1474 O O . ASP A 1 195 ? -22.063 23.389 46.737 1.00 38.59 195 ASP A O 1
ATOM 1478 N N . MET A 1 196 ? -21.989 21.153 46.516 1.00 25.75 196 MET A N 1
ATOM 1479 C CA . MET A 1 196 ? -21.885 21.164 45.053 1.00 25.75 196 MET A CA 1
ATOM 1480 C C . MET A 1 196 ? -23.166 20.586 44.414 1.00 25.75 196 MET A C 1
ATOM 1482 O O . MET A 1 196 ? -23.580 19.485 44.783 1.00 25.75 196 MET A O 1
ATOM 1486 N N . PRO A 1 197 ? -23.790 21.312 43.462 1.00 36.00 197 PRO A N 1
ATOM 1487 C CA . PRO A 1 197 ? -25.049 20.970 42.785 1.00 36.00 197 PRO A CA 1
ATOM 1488 C C . PRO A 1 197 ? -24.786 20.011 41.587 1.00 36.00 197 PRO A C 1
ATOM 1490 O O . PRO A 1 197 ? -23.643 19.569 41.426 1.00 36.00 197 PRO A O 1
ATOM 1493 N N . PRO A 1 198 ? -25.784 19.616 40.753 1.00 42.00 198 PRO A N 1
ATOM 1494 C CA . PRO A 1 198 ? -25.598 18.541 39.783 1.00 42.00 198 PRO A CA 1
ATOM 1495 C C . PRO A 1 198 ? -24.615 19.012 38.717 1.00 42.00 198 PRO A C 1
ATOM 1497 O O . PRO A 1 198 ? -24.855 19.987 38.003 1.00 42.00 198 PRO A O 1
ATOM 1500 N N . THR A 1 199 ? -23.469 18.348 38.641 1.00 33.91 199 THR A N 1
ATOM 1501 C CA . THR A 1 199 ? -22.416 18.716 37.709 1.00 33.91 199 THR A CA 1
ATOM 1502 C C . THR A 1 199 ? -22.887 18.416 36.290 1.00 33.91 199 THR A C 1
ATOM 1504 O O . THR A 1 199 ? -22.905 17.271 35.843 1.00 33.91 199 THR A O 1
ATOM 1507 N N . GLN A 1 200 ? -23.243 19.473 35.553 1.00 43.41 200 GLN A N 1
ATOM 1508 C CA . GLN A 1 200 ? -22.996 19.531 34.114 1.00 43.41 200 GLN A CA 1
ATOM 1509 C C . GLN A 1 200 ? -21.578 19.001 33.916 1.00 43.41 200 GLN A C 1
ATOM 1511 O O . GLN A 1 200 ? -20.628 19.649 34.353 1.00 43.41 200 GLN A O 1
ATOM 1516 N N . HIS A 1 201 ? -21.437 17.782 33.389 1.00 45.84 201 HIS A N 1
ATOM 1517 C CA . HIS A 1 201 ? -20.121 17.180 33.232 1.00 45.84 201 HIS A CA 1
ATOM 1518 C C . HIS A 1 201 ? -19.309 18.100 32.311 1.00 45.84 201 HIS A C 1
ATOM 1520 O O . HIS A 1 201 ? -19.647 18.196 31.125 1.00 45.84 201 HIS A O 1
ATOM 1526 N N . PRO A 1 202 ? -18.287 18.809 32.836 1.00 50.72 202 PRO A N 1
ATOM 1527 C CA . PRO A 1 202 ? -17.446 19.653 32.007 1.00 50.72 202 PRO A CA 1
ATOM 1528 C C . PRO A 1 202 ? -16.829 18.728 30.969 1.00 50.72 202 PRO A C 1
ATOM 1530 O O . PRO A 1 202 ? -16.503 17.590 31.307 1.00 50.72 202 PRO A O 1
ATOM 1533 N N . PHE A 1 203 ? -16.775 19.170 29.710 1.00 56.28 203 PHE A N 1
ATOM 1534 C CA . PHE A 1 203 ? -16.291 18.372 28.583 1.00 56.28 203 PHE A CA 1
ATOM 1535 C C . PHE A 1 203 ? -15.149 17.462 29.018 1.00 56.28 203 PHE A C 1
ATOM 1537 O O . PHE A 1 203 ? -14.049 17.958 29.269 1.00 56.28 203 PHE A O 1
ATOM 1544 N N . LEU A 1 204 ? -15.437 16.160 29.134 1.00 67.19 204 LEU A N 1
ATOM 1545 C CA . LEU A 1 204 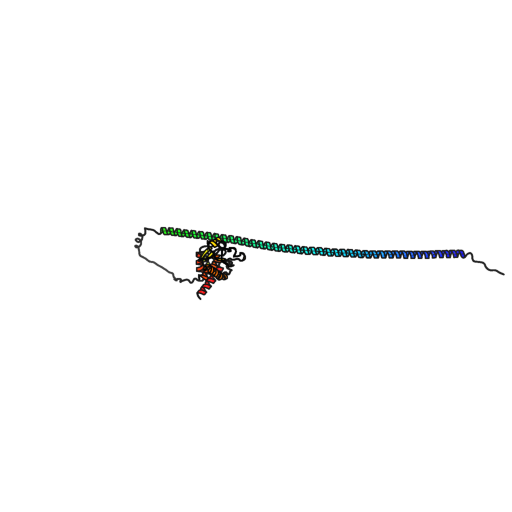? -14.436 15.220 29.607 1.00 67.19 204 LEU A CA 1
ATOM 1546 C C . LEU A 1 204 ? -13.272 15.311 28.640 1.00 67.19 204 LEU A C 1
ATOM 1548 O O . LEU A 1 204 ? -13.431 15.181 27.420 1.00 67.19 204 LEU A O 1
ATOM 1552 N N . ASN A 1 205 ? -12.109 15.633 29.179 1.00 77.88 205 ASN A N 1
ATOM 1553 C CA . ASN A 1 205 ? -10.915 15.648 28.364 1.00 77.88 205 ASN A CA 1
ATOM 1554 C C . ASN A 1 205 ? -10.528 14.192 28.046 1.00 77.88 205 ASN A C 1
ATOM 1556 O O . ASN A 1 205 ? -11.004 13.236 28.663 1.00 77.88 205 ASN A O 1
ATOM 1560 N N . VAL A 1 206 ? -9.659 14.006 27.054 1.00 83.69 206 VAL A N 1
ATOM 1561 C CA . VAL A 1 206 ? -9.229 12.661 26.632 1.00 83.69 206 VAL A CA 1
ATOM 1562 C C . VAL A 1 206 ? -8.663 11.856 27.811 1.00 83.69 206 VAL A C 1
ATOM 1564 O O . VAL A 1 206 ? -8.893 10.657 27.887 1.00 83.69 206 VAL A O 1
ATOM 1567 N N . PHE A 1 207 ? -7.992 12.513 28.761 1.00 81.38 207 PHE A N 1
ATOM 1568 C CA . PHE A 1 207 ? -7.397 11.865 29.930 1.00 81.38 207 PHE A CA 1
ATOM 1569 C C . PHE A 1 207 ? -8.449 11.299 30.902 1.00 81.38 207 PHE A C 1
ATOM 1571 O O . PHE A 1 207 ? -8.280 10.211 31.449 1.00 81.38 207 PHE A O 1
ATOM 1578 N N . GLU A 1 208 ? -9.573 11.988 31.091 1.00 83.62 208 GLU A N 1
ATOM 1579 C CA . GLU A 1 208 ? -10.672 11.490 31.923 1.00 83.62 208 GLU A CA 1
ATOM 1580 C C . GLU A 1 208 ? -11.421 10.331 31.256 1.00 83.62 208 GLU A C 1
ATOM 1582 O O . GLU A 1 208 ? -11.814 9.383 31.940 1.00 83.62 208 GLU A O 1
ATOM 1587 N N . LEU A 1 209 ? -11.569 10.363 29.926 1.00 85.56 209 LEU A N 1
ATOM 1588 C CA . LEU A 1 209 ? -12.110 9.230 29.170 1.00 85.56 209 LEU A CA 1
ATOM 1589 C C . LEU A 1 209 ? -11.195 8.010 29.245 1.00 85.56 209 LEU A C 1
ATOM 1591 O O . LEU A 1 209 ? -11.679 6.904 29.459 1.00 85.56 209 LEU A O 1
ATOM 1595 N N . GLU A 1 210 ? -9.881 8.201 29.132 1.00 84.12 210 GLU A N 1
ATOM 1596 C CA . GLU A 1 210 ? -8.903 7.131 29.336 1.00 84.12 210 GLU A CA 1
ATOM 1597 C C . GLU A 1 210 ? -9.059 6.508 30.725 1.00 84.12 210 GLU A C 1
ATOM 1599 O O . GLU A 1 210 ? -9.183 5.292 30.850 1.00 84.12 210 GLU A O 1
ATOM 1604 N N . ARG A 1 211 ? -9.169 7.330 31.776 1.00 83.25 211 ARG A N 1
ATOM 1605 C CA . ARG A 1 211 ? -9.411 6.841 33.141 1.00 83.25 211 ARG A CA 1
ATOM 1606 C C . ARG A 1 211 ? -10.724 6.056 33.261 1.00 83.25 211 ARG A C 1
ATOM 1608 O O . ARG A 1 211 ? -10.779 5.058 33.983 1.00 83.25 211 ARG A O 1
ATOM 1615 N N . LEU A 1 212 ? -11.778 6.475 32.559 1.00 83.19 212 LEU A N 1
ATOM 1616 C CA . LEU A 1 212 ? -13.033 5.725 32.497 1.00 83.19 212 LEU A CA 1
ATOM 1617 C C . LEU A 1 212 ? -12.848 4.381 31.782 1.00 83.19 212 LEU A C 1
ATOM 1619 O O . LEU A 1 212 ? -13.403 3.391 32.242 1.00 83.19 212 LEU A O 1
ATOM 1623 N N . LEU A 1 213 ? -12.071 4.318 30.705 1.00 82.50 213 LEU A N 1
ATOM 1624 C CA . LEU A 1 213 ? -11.825 3.085 29.950 1.00 82.50 213 LEU A CA 1
ATOM 1625 C C . LEU A 1 213 ? -10.966 2.087 30.747 1.00 82.50 213 LEU A C 1
ATOM 1627 O O . LEU A 1 213 ? -11.283 0.902 30.769 1.00 82.50 213 LEU A O 1
ATOM 1631 N N . TYR A 1 214 ? -9.974 2.562 31.511 1.00 74.31 214 TYR A N 1
ATOM 1632 C CA . TYR A 1 214 ? -9.093 1.713 32.332 1.00 74.31 214 TYR A CA 1
ATOM 1633 C C . TYR A 1 214 ? -9.764 1.057 33.549 1.00 74.31 214 TYR A C 1
ATOM 1635 O O . TYR A 1 214 ? -9.203 0.146 34.145 1.00 74.31 214 TYR A O 1
ATOM 1643 N N . THR A 1 215 ? -10.955 1.504 33.947 1.00 71.12 215 THR A N 1
ATOM 1644 C CA . THR A 1 215 ? -11.664 0.990 35.137 1.00 71.12 215 THR A CA 1
ATOM 1645 C C . THR A 1 215 ? -12.669 -0.116 34.792 1.00 71.12 215 THR A C 1
ATOM 1647 O O . THR A 1 215 ? -13.716 -0.207 35.428 1.00 71.12 215 THR A O 1
ATOM 1650 N N . GLY A 1 216 ? -12.460 -0.851 33.696 1.00 63.09 216 GLY A N 1
ATOM 1651 C CA . GLY A 1 216 ? -13.441 -1.782 33.120 1.00 63.09 216 GLY A CA 1
ATOM 1652 C C . GLY A 1 216 ? -13.013 -3.220 33.101 1.00 63.09 216 GLY A C 1
ATOM 1653 O O . GLY A 1 216 ? -11.851 -3.521 33.355 1.00 63.09 216 GLY A O 1
ATOM 1654 N N . LYS A 1 217 ? -13.961 -4.098 32.756 1.00 62.50 217 LYS A N 1
ATOM 1655 C CA . LYS A 1 217 ? -13.623 -5.479 32.427 1.00 62.50 217 LYS A CA 1
ATOM 1656 C C . LYS A 1 217 ? -12.624 -5.475 31.282 1.00 62.50 217 LYS A C 1
ATOM 1658 O O . LYS A 1 217 ? -12.731 -4.667 30.369 1.00 62.50 217 LYS A O 1
ATOM 1663 N N . THR A 1 218 ? -11.652 -6.362 31.335 1.00 61.19 218 THR A N 1
ATOM 1664 C CA . THR A 1 218 ? -10.706 -6.600 30.248 1.00 61.19 218 THR A CA 1
ATOM 1665 C C . THR A 1 218 ? -11.353 -7.497 29.183 1.00 61.19 218 THR A C 1
ATOM 1667 O O . THR A 1 218 ? -12.261 -8.269 29.483 1.00 61.19 218 THR A O 1
ATOM 1670 N N . ALA A 1 219 ? -10.952 -7.361 27.914 1.00 60.19 219 ALA A N 1
ATOM 1671 C CA . ALA A 1 219 ? -11.477 -8.196 26.830 1.00 60.19 219 ALA A CA 1
ATOM 1672 C C . ALA A 1 219 ? -10.951 -9.633 26.976 1.00 60.19 219 ALA A C 1
ATOM 1674 O O . ALA A 1 219 ? -9.809 -9.913 26.630 1.00 60.19 219 ALA A O 1
ATOM 1675 N N . CYS A 1 220 ? -11.765 -10.527 27.531 1.00 62.44 220 CYS A N 1
ATOM 1676 C CA . CYS A 1 220 ? -11.384 -11.913 27.815 1.00 62.44 220 CYS A CA 1
ATOM 1677 C C . CYS A 1 220 ? -11.895 -12.921 26.773 1.00 62.44 220 CYS A C 1
ATOM 1679 O O . CYS A 1 220 ? -11.356 -14.022 26.686 1.00 62.44 220 CYS A O 1
ATOM 1681 N N . ASN A 1 221 ? -12.890 -12.550 25.961 1.00 77.56 221 ASN A N 1
ATOM 1682 C CA . ASN A 1 221 ? -13.430 -13.390 24.891 1.00 77.56 221 ASN A CA 1
ATOM 1683 C C . ASN A 1 221 ? -13.038 -12.849 23.508 1.00 77.56 221 ASN A C 1
ATOM 1685 O O . ASN A 1 221 ? -12.840 -11.647 23.333 1.00 77.56 221 ASN A O 1
ATOM 1689 N N . HIS A 1 222 ? -13.005 -13.713 22.490 1.00 84.94 222 HIS A N 1
ATOM 1690 C CA . HIS A 1 222 ? -12.789 -13.285 21.098 1.00 84.94 222 HIS A CA 1
ATOM 1691 C C . HIS A 1 222 ? -13.950 -12.434 20.542 1.00 84.94 222 HIS A C 1
ATOM 1693 O O . HIS A 1 222 ? -13.760 -11.588 19.670 1.00 84.94 222 HIS A O 1
ATOM 1699 N N . ALA A 1 223 ? -15.159 -12.609 21.086 1.00 92.56 223 ALA A N 1
ATOM 1700 C CA . ALA A 1 223 ? -16.306 -11.728 20.884 1.00 92.56 223 ALA A CA 1
ATOM 1701 C C . ALA A 1 223 ? -17.170 -11.665 22.141 1.00 92.56 223 ALA A C 1
ATOM 1703 O O . ALA A 1 223 ? -17.388 -12.685 22.790 1.00 92.56 223 ALA A O 1
ATOM 1704 N N . ASP A 1 224 ? -17.741 -10.494 22.398 1.00 94.88 224 ASP A N 1
ATOM 1705 C CA . ASP A 1 224 ? -18.722 -10.276 23.458 1.00 94.88 224 ASP A CA 1
ATOM 1706 C C . ASP A 1 224 ? -19.962 -9.604 22.881 1.00 94.88 224 ASP A C 1
ATOM 1708 O O . ASP A 1 224 ? -19.859 -8.699 22.050 1.00 94.88 224 ASP A O 1
ATOM 1712 N N . GLU A 1 225 ? -21.139 -10.023 23.337 1.00 96.94 225 GLU A N 1
ATOM 1713 C CA . GLU A 1 225 ? -22.379 -9.304 23.057 1.00 96.94 225 GLU A CA 1
ATOM 1714 C C . GLU A 1 225 ? -22.419 -8.048 23.931 1.00 96.94 225 GLU A C 1
ATOM 1716 O O . GLU A 1 225 ? -22.691 -8.116 25.127 1.00 96.94 225 GLU A O 1
ATOM 1721 N N . VAL A 1 226 ? -22.086 -6.901 23.341 1.00 96.56 226 VAL A N 1
ATOM 1722 C CA . VAL A 1 226 ? -21.974 -5.615 24.057 1.00 96.56 226 VAL A CA 1
ATOM 1723 C C . VAL A 1 226 ? -23.259 -4.792 24.004 1.00 96.56 226 VAL A C 1
ATOM 1725 O O . VAL A 1 226 ? -23.398 -3.778 24.684 1.00 96.56 226 VAL A O 1
ATOM 1728 N N . TRP A 1 227 ? -24.194 -5.224 23.166 1.00 97.81 227 TRP A N 1
ATOM 1729 C CA . TRP A 1 227 ? -25.557 -4.726 23.051 1.00 97.81 227 TRP A CA 1
ATOM 1730 C C . TRP A 1 227 ? -26.414 -5.855 22.459 1.00 97.81 227 TRP A C 1
ATOM 1732 O O . TRP A 1 227 ? -25.860 -6.652 21.703 1.00 97.81 227 TRP A O 1
ATOM 1742 N N . PRO A 1 228 ? -27.729 -5.957 22.739 1.00 97.25 228 PRO A N 1
ATOM 1743 C CA . PRO A 1 228 ? -28.559 -7.036 22.201 1.00 97.25 228 PRO A CA 1
ATOM 1744 C C . PRO A 1 228 ? -28.390 -7.233 20.683 1.00 97.25 228 PRO A C 1
ATOM 1746 O O . PRO A 1 228 ? -28.661 -6.326 19.894 1.00 97.25 228 PRO A O 1
ATOM 1749 N N . GLY A 1 229 ? -27.910 -8.415 20.287 1.00 97.50 229 GLY A N 1
ATOM 1750 C CA . GLY A 1 229 ? -27.605 -8.819 18.911 1.00 97.50 229 GLY A CA 1
ATOM 1751 C C . GLY A 1 229 ? -26.301 -8.264 18.316 1.00 97.50 229 GLY A C 1
ATOM 1752 O O . GLY A 1 229 ? -25.941 -8.640 17.198 1.00 97.50 229 GLY A O 1
ATOM 1753 N N . LEU A 1 230 ? -25.590 -7.381 19.022 1.00 98.62 230 LEU A N 1
ATOM 1754 C CA . LEU A 1 230 ? -24.356 -6.729 18.580 1.00 98.62 230 LEU A CA 1
ATOM 1755 C C . LEU A 1 230 ? -23.161 -7.324 19.322 1.00 98.62 230 LEU A C 1
ATOM 1757 O O . LEU A 1 230 ? -22.931 -7.064 20.505 1.00 98.62 230 LEU A O 1
ATOM 1761 N N . TYR A 1 231 ? -22.358 -8.065 18.575 1.00 98.50 231 TYR A N 1
ATOM 1762 C CA . TYR A 1 231 ? -21.107 -8.628 19.041 1.00 98.50 231 TYR A CA 1
ATOM 1763 C C . TYR A 1 231 ? -19.951 -7.718 18.642 1.00 98.50 231 TYR A C 1
ATOM 1765 O O . TYR A 1 231 ? -19.838 -7.312 17.484 1.00 98.50 231 TYR A O 1
ATOM 1773 N N . LEU A 1 232 ? -19.083 -7.407 19.597 1.00 98.00 232 LEU A N 1
ATOM 1774 C CA . LEU A 1 232 ? -17.817 -6.727 19.362 1.00 98.00 232 LEU A CA 1
ATOM 1775 C C . LEU A 1 232 ? -16.694 -7.746 19.538 1.00 98.00 232 LEU A C 1
ATOM 1777 O O . LEU A 1 232 ? -16.621 -8.395 20.579 1.00 98.00 232 LEU A O 1
ATOM 1781 N N . GLY A 1 233 ? -15.837 -7.896 18.529 1.00 93.81 233 GLY A N 1
ATOM 1782 C CA . GLY A 1 233 ? -14.820 -8.945 18.539 1.00 93.81 233 GLY A CA 1
ATOM 1783 C C . GLY A 1 233 ? -13.569 -8.645 17.726 1.00 93.81 233 GLY A C 1
ATOM 1784 O O . GLY A 1 233 ? -13.399 -7.549 17.184 1.00 93.81 233 GLY A O 1
ATOM 1785 N N . ASP A 1 234 ? -12.679 -9.624 17.689 1.00 89.56 234 ASP A N 1
ATOM 1786 C CA . ASP A 1 234 ? -11.373 -9.584 17.033 1.00 89.56 234 ASP A CA 1
ATOM 1787 C C . ASP A 1 234 ? -11.361 -10.296 15.663 1.00 89.56 234 ASP A C 1
ATOM 1789 O O . ASP A 1 234 ? -12.395 -10.694 15.116 1.00 89.56 234 ASP A O 1
ATOM 1793 N N . GLN A 1 235 ? -10.176 -10.412 15.062 1.00 89.88 235 GLN A N 1
ATOM 1794 C CA . GLN A 1 235 ? -9.996 -11.104 13.788 1.00 89.88 235 GLN A CA 1
ATOM 1795 C C . GLN A 1 235 ? -10.179 -12.628 13.911 1.00 89.88 235 GLN A C 1
ATOM 1797 O O . GLN A 1 235 ? -10.562 -13.273 12.927 1.00 89.88 235 GLN A O 1
ATOM 1802 N N . ASP A 1 236 ? -9.954 -13.207 15.091 1.00 88.94 236 ASP A N 1
ATOM 1803 C CA . ASP A 1 236 ? -10.038 -14.652 15.313 1.00 88.94 236 ASP A CA 1
ATOM 1804 C C . ASP A 1 236 ? -11.488 -15.123 15.220 1.00 88.94 236 ASP A C 1
ATOM 1806 O O . ASP A 1 236 ? -11.798 -16.049 14.464 1.00 88.94 236 ASP A O 1
ATOM 1810 N N . VAL A 1 237 ? -12.414 -14.436 15.900 1.00 91.25 237 VAL A N 1
ATOM 1811 C CA . VAL A 1 237 ? -13.849 -14.738 15.771 1.00 91.25 237 VAL A CA 1
ATOM 1812 C C . VAL A 1 237 ? -14.355 -14.496 14.346 1.00 91.25 237 VAL A C 1
ATOM 1814 O O . VAL A 1 237 ? -15.166 -15.276 13.845 1.00 91.25 237 VAL A O 1
ATOM 1817 N N . ALA A 1 238 ? -13.845 -13.470 13.658 1.00 91.06 238 ALA A N 1
ATOM 1818 C CA . ALA A 1 238 ? -14.226 -13.160 12.281 1.00 91.06 238 ALA A CA 1
ATOM 1819 C C . ALA A 1 238 ? -13.774 -14.242 11.284 1.00 91.06 238 ALA A C 1
ATOM 1821 O O . ALA A 1 238 ? -14.464 -14.520 10.305 1.00 91.06 238 ALA A O 1
ATOM 1822 N N . SER A 1 239 ? -12.644 -14.895 11.556 1.00 89.44 239 SER A N 1
ATOM 1823 C CA . SER A 1 239 ? -12.102 -15.978 10.724 1.00 89.44 239 SER A CA 1
ATOM 1824 C C . SER A 1 239 ? -12.699 -17.349 11.089 1.00 89.44 239 SER A C 1
ATOM 1826 O O . SER A 1 239 ? -12.606 -18.315 10.326 1.00 89.44 239 SER A O 1
ATOM 1828 N N . ASN A 1 240 ? -13.371 -17.454 12.238 1.00 91.12 240 ASN A N 1
ATOM 1829 C CA . ASN A 1 240 ? -13.917 -18.702 12.754 1.00 91.12 240 ASN A CA 1
ATOM 1830 C C . ASN A 1 240 ? -15.358 -18.962 12.274 1.00 91.12 240 ASN A C 1
ATOM 1832 O O . ASN A 1 240 ? -16.345 -18.701 12.964 1.00 91.12 240 ASN A O 1
ATOM 1836 N N . ARG A 1 241 ? -15.496 -19.593 11.100 1.00 91.44 241 ARG A N 1
ATOM 1837 C CA . ARG A 1 241 ? -16.804 -19.950 10.500 1.00 91.44 241 ARG A CA 1
ATOM 1838 C C . ARG A 1 241 ? -17.696 -20.820 11.392 1.00 91.44 241 ARG A C 1
ATOM 1840 O O . ARG A 1 241 ? -18.911 -20.861 11.180 1.00 91.44 241 ARG A O 1
ATOM 1847 N N . ARG A 1 242 ? -17.122 -21.591 12.321 1.00 92.25 242 ARG A N 1
ATOM 1848 C CA . ARG A 1 242 ? -17.895 -22.415 13.264 1.00 92.25 242 ARG A CA 1
ATOM 1849 C C . ARG A 1 242 ? -18.525 -21.531 14.331 1.00 92.25 242 ARG A C 1
ATOM 1851 O O . ARG A 1 242 ? -19.704 -21.700 14.625 1.00 92.25 242 ARG A O 1
ATOM 1858 N N . GLU A 1 243 ? -17.760 -20.584 14.854 1.00 93.44 243 GLU A N 1
ATOM 1859 C CA . GLU A 1 243 ? -18.216 -19.659 15.884 1.00 93.44 243 GLU A CA 1
ATOM 1860 C C . GLU A 1 243 ? -19.252 -18.673 15.345 1.00 93.44 243 GLU A C 1
ATOM 1862 O O . GLU A 1 243 ? -20.316 -18.517 15.939 1.00 93.44 243 GLU A O 1
ATOM 1867 N N . LEU A 1 244 ? -19.023 -18.126 14.147 1.00 94.56 244 LEU A N 1
ATOM 1868 C CA . LEU A 1 244 ? -20.006 -17.283 13.462 1.00 94.56 244 LEU A CA 1
ATOM 1869 C C . LEU A 1 244 ? -21.350 -18.003 13.277 1.00 94.56 244 LEU A C 1
ATOM 1871 O O . LEU A 1 244 ? -22.403 -17.421 13.529 1.00 94.56 244 LEU A O 1
ATOM 1875 N N . ARG A 1 245 ? -21.328 -19.293 12.907 1.00 93.75 245 ARG A N 1
ATOM 1876 C CA . ARG A 1 245 ? -22.546 -20.117 12.815 1.00 93.75 245 ARG A CA 1
ATOM 1877 C C . ARG A 1 245 ? -23.173 -20.394 14.177 1.00 93.75 245 ARG A C 1
ATOM 1879 O O . ARG A 1 245 ? -24.391 -20.324 14.290 1.00 93.75 245 ARG A O 1
ATOM 1886 N N . ARG A 1 246 ? -22.363 -20.691 15.197 1.00 95.00 246 ARG A N 1
ATOM 1887 C CA . ARG A 1 246 ? -22.830 -20.959 16.567 1.00 95.00 246 ARG A CA 1
ATOM 1888 C C . ARG A 1 246 ? -23.555 -19.754 17.160 1.00 95.00 246 ARG A C 1
ATOM 1890 O O . ARG A 1 246 ? -24.620 -19.914 17.746 1.00 95.00 246 ARG A O 1
ATOM 1897 N N . LEU A 1 247 ? -22.988 -18.562 16.989 1.00 94.94 247 LEU A N 1
ATOM 1898 C CA . LEU A 1 247 ? -23.576 -17.308 17.457 1.00 94.94 247 LEU A CA 1
ATOM 1899 C C . LEU A 1 247 ? -24.765 -16.868 16.593 1.00 94.94 247 LEU A C 1
ATOM 1901 O O . LEU A 1 247 ? -25.598 -16.091 17.063 1.00 94.94 247 LEU A O 1
ATOM 1905 N N . GLY A 1 248 ? -24.876 -17.394 15.368 1.00 95.62 248 GLY A N 1
ATOM 1906 C CA . GLY A 1 248 ? -25.909 -17.035 14.401 1.00 95.62 248 GLY A CA 1
ATOM 1907 C C . GLY A 1 248 ? -25.649 -15.675 13.757 1.00 95.62 248 GLY A C 1
ATOM 1908 O O . GLY A 1 248 ? -26.589 -14.918 13.536 1.00 95.62 248 GLY A O 1
ATOM 1909 N N . ILE A 1 249 ? -24.380 -15.332 13.511 1.00 97.69 249 ILE A N 1
ATOM 1910 C CA . ILE A 1 249 ? -23.997 -14.058 12.899 1.00 97.69 249 ILE A CA 1
ATOM 1911 C C . ILE A 1 249 ? -24.545 -13.986 11.473 1.00 97.69 249 ILE A C 1
ATOM 1913 O O . ILE A 1 249 ? -24.303 -14.858 10.644 1.00 97.69 249 ILE A O 1
ATOM 1917 N N . THR A 1 250 ? -25.272 -12.907 11.201 1.00 97.25 250 THR A N 1
ATOM 1918 C CA . THR A 1 250 ? -25.917 -12.612 9.909 1.00 97.25 250 THR A CA 1
ATOM 1919 C C . THR A 1 250 ? -25.232 -11.469 9.167 1.00 97.25 250 THR A C 1
ATOM 1921 O O . THR A 1 250 ? -25.340 -11.363 7.947 1.00 97.25 250 THR A O 1
ATOM 1924 N N . HIS A 1 251 ? -24.534 -10.599 9.900 1.00 98.00 251 HIS A N 1
ATOM 1925 C CA . HIS A 1 251 ? -23.816 -9.461 9.345 1.00 98.00 251 HIS A CA 1
ATOM 1926 C C . HIS A 1 251 ? -22.427 -9.371 9.959 1.00 98.00 251 HIS A C 1
ATOM 1928 O O . HIS A 1 251 ? -22.252 -9.625 11.150 1.00 98.00 251 HIS A O 1
ATOM 1934 N N . VAL A 1 252 ? -21.452 -8.958 9.159 1.00 97.62 252 VAL A N 1
ATOM 1935 C CA . VAL A 1 252 ? -20.098 -8.675 9.626 1.00 97.62 252 VAL A CA 1
ATOM 1936 C C . VAL A 1 252 ? -19.699 -7.282 9.162 1.00 97.62 252 VAL A C 1
ATOM 1938 O O . VAL A 1 252 ? -19.750 -6.984 7.970 1.00 97.62 252 VAL A O 1
ATOM 1941 N N . LEU A 1 253 ? -19.301 -6.434 10.108 1.00 97.94 253 LEU A N 1
ATOM 1942 C CA . LEU A 1 253 ? -18.636 -5.164 9.845 1.00 97.94 253 LEU A CA 1
ATOM 1943 C C . LEU A 1 253 ? -17.167 -5.299 10.241 1.00 97.94 253 LEU A C 1
ATOM 1945 O O . LEU A 1 253 ? -16.843 -5.393 11.425 1.00 97.94 253 LEU A O 1
ATOM 1949 N N . ASN A 1 254 ? -16.283 -5.282 9.251 1.00 96.75 254 ASN A N 1
ATOM 1950 C CA . ASN A 1 254 ? -14.842 -5.303 9.466 1.00 96.75 254 ASN A CA 1
ATOM 1951 C C . ASN A 1 254 ? -14.287 -3.876 9.425 1.00 96.75 254 ASN A C 1
ATOM 1953 O O . ASN A 1 254 ? -14.161 -3.278 8.358 1.00 96.75 254 ASN A O 1
ATOM 1957 N N . ALA A 1 255 ? -13.926 -3.344 10.588 1.00 97.00 255 ALA A N 1
ATOM 1958 C CA . ALA A 1 255 ? -13.317 -2.029 10.771 1.00 97.00 255 ALA A CA 1
ATOM 1959 C C . ALA A 1 255 ? -11.796 -2.014 10.511 1.00 97.00 255 ALA A C 1
ATOM 1961 O O . ALA A 1 255 ? -11.099 -1.085 10.910 1.00 97.00 255 ALA A O 1
ATOM 1962 N N . SER A 1 256 ? -11.266 -3.073 9.904 1.00 92.00 256 SER A N 1
ATOM 1963 C CA . SER A 1 256 ? -9.875 -3.234 9.474 1.00 92.00 256 SER A CA 1
ATOM 1964 C C . SER A 1 256 ? -9.813 -3.912 8.104 1.00 92.00 256 SER A C 1
ATOM 1966 O O . SER A 1 256 ? -8.971 -4.776 7.856 1.00 92.00 256 SER A O 1
ATOM 1968 N N . HIS A 1 257 ? -10.757 -3.571 7.225 1.00 88.50 257 HIS A N 1
ATOM 1969 C CA . HIS A 1 257 ? -10.803 -4.134 5.886 1.00 88.50 257 HIS A CA 1
ATOM 1970 C C . HIS A 1 257 ? -9.539 -3.764 5.099 1.00 88.50 257 HIS A C 1
ATOM 1972 O O . HIS A 1 257 ? -8.983 -2.681 5.260 1.00 88.50 257 HIS A O 1
ATOM 1978 N N . SER A 1 258 ? -9.093 -4.674 4.239 1.00 81.00 258 SER A N 1
ATOM 1979 C CA . SER A 1 258 ? -8.023 -4.426 3.278 1.00 81.00 258 SER A CA 1
ATOM 1980 C C . SER A 1 258 ? -8.420 -5.013 1.929 1.00 81.00 258 SER A C 1
ATOM 1982 O O . SER A 1 258 ? -8.793 -6.186 1.846 1.00 81.00 258 SER A O 1
ATOM 1984 N N . ARG A 1 259 ? -8.318 -4.205 0.866 1.00 66.88 259 ARG A N 1
ATOM 1985 C CA . ARG A 1 259 ? -8.619 -4.641 -0.511 1.00 66.88 259 ARG A CA 1
ATOM 1986 C C . ARG A 1 259 ? -7.754 -5.814 -0.955 1.00 66.88 259 ARG A C 1
ATOM 1988 O O . ARG A 1 259 ? -8.233 -6.688 -1.663 1.00 66.88 259 ARG A O 1
ATOM 1995 N N . TRP A 1 260 ? -6.510 -5.852 -0.480 1.00 59.88 260 TRP A N 1
ATOM 1996 C CA . TRP A 1 260 ? -5.531 -6.893 -0.792 1.00 59.88 260 TRP A CA 1
ATOM 1997 C C . TRP A 1 260 ? -5.873 -8.260 -0.202 1.00 59.88 260 TRP A C 1
ATOM 1999 O O . TRP A 1 260 ? -5.535 -9.271 -0.803 1.00 59.88 260 TRP A O 1
ATOM 2009 N N . ARG A 1 261 ? -6.551 -8.310 0.955 1.00 59.50 261 ARG A N 1
ATOM 2010 C CA . ARG A 1 261 ? -6.925 -9.587 1.581 1.00 59.50 261 ARG A CA 1
ATOM 2011 C C . ARG A 1 261 ? -8.252 -10.148 1.069 1.00 59.50 261 ARG A C 1
ATOM 2013 O O . ARG A 1 261 ? -8.519 -11.307 1.348 1.00 59.50 261 ARG A O 1
ATOM 2020 N N . GLY A 1 262 ? -9.034 -9.366 0.308 1.00 51.88 262 GLY A N 1
ATOM 2021 C CA . GLY A 1 262 ? -10.321 -9.777 -0.269 1.00 51.88 262 GLY A CA 1
ATOM 2022 C C . GLY A 1 262 ? -11.384 -10.102 0.793 1.00 51.88 262 GLY A C 1
ATOM 2023 O O . GLY A 1 262 ? -11.091 -10.660 1.843 1.00 51.88 262 GLY A O 1
ATOM 2024 N N . THR A 1 263 ? -12.652 -9.732 0.582 1.00 59.78 263 THR A N 1
ATOM 2025 C CA . THR A 1 263 ? -13.711 -10.004 1.586 1.00 59.78 263 THR A CA 1
ATOM 2026 C C . THR A 1 263 ? -15.083 -10.330 0.998 1.00 59.78 263 THR A C 1
ATOM 2028 O O . THR A 1 263 ? -16.064 -9.639 1.285 1.00 59.78 263 THR A O 1
ATOM 2031 N N . PRO A 1 264 ? -15.185 -11.404 0.195 1.00 61.69 264 PRO A N 1
ATOM 2032 C CA . PRO A 1 264 ? -16.353 -12.279 0.387 1.00 61.69 264 PRO A CA 1
ATOM 2033 C C . PRO A 1 264 ? -16.071 -13.791 0.512 1.00 61.69 264 PRO A C 1
ATOM 2035 O O . PRO A 1 264 ? -16.915 -14.489 1.067 1.00 61.69 264 PRO A O 1
ATOM 2038 N N . GLU A 1 265 ? -14.923 -14.323 0.073 1.00 65.69 265 GLU A N 1
ATOM 2039 C CA . GLU A 1 265 ? -14.696 -15.788 -0.019 1.00 65.69 265 GLU A CA 1
ATOM 2040 C C . GLU A 1 265 ? -14.790 -16.509 1.345 1.00 65.69 265 GLU A C 1
ATOM 2042 O O . GLU A 1 265 ? -15.400 -17.575 1.488 1.00 65.69 265 GLU A O 1
ATOM 2047 N N . ALA A 1 266 ? -14.269 -15.882 2.407 1.00 69.25 266 ALA A N 1
ATOM 2048 C CA . ALA A 1 266 ? -14.331 -16.416 3.772 1.00 69.25 266 ALA A CA 1
ATOM 2049 C C . ALA A 1 266 ? -15.765 -16.509 4.335 1.00 69.25 266 ALA A C 1
ATOM 2051 O O . ALA A 1 266 ? -16.021 -17.290 5.255 1.00 69.25 266 ALA A O 1
ATOM 2052 N N . TYR A 1 267 ? -16.709 -15.752 3.769 1.00 82.81 267 TYR A N 1
ATOM 2053 C CA . TYR A 1 267 ? -18.115 -15.717 4.184 1.00 82.81 267 TYR A CA 1
ATOM 2054 C C . TYR A 1 267 ? -19.057 -16.388 3.176 1.00 82.81 267 TYR A C 1
ATOM 2056 O O . TYR A 1 267 ? -20.259 -16.510 3.435 1.00 82.81 267 TYR A O 1
ATOM 2064 N N . GLU A 1 268 ? -18.523 -16.875 2.056 1.00 77.19 268 GLU A N 1
ATOM 2065 C CA . GLU A 1 268 ? -19.291 -17.550 1.017 1.00 77.19 268 GLU A CA 1
ATOM 2066 C C . GLU A 1 268 ? -20.032 -18.776 1.584 1.00 77.19 268 GLU A C 1
ATOM 2068 O O . GLU A 1 268 ? -19.530 -19.505 2.441 1.00 77.19 268 GLU A O 1
ATOM 2073 N N . GLY A 1 269 ? -21.293 -18.974 1.205 1.00 81.38 269 GLY A N 1
ATOM 2074 C CA . GLY A 1 269 ? -22.114 -20.068 1.740 1.00 81.38 269 GLY A CA 1
ATOM 2075 C C . GLY A 1 269 ? -22.549 -19.940 3.212 1.00 81.38 269 GLY A C 1
ATOM 2076 O O . GLY A 1 269 ? -23.268 -20.814 3.691 1.00 81.38 269 GLY A O 1
ATOM 2077 N N . LEU A 1 270 ? -22.180 -18.870 3.936 1.00 85.62 270 LEU A N 1
ATOM 2078 C CA . LEU A 1 270 ? -22.705 -18.585 5.286 1.00 85.62 270 LEU A CA 1
ATOM 2079 C C . LEU A 1 270 ? -23.924 -17.649 5.284 1.00 85.62 270 LEU A C 1
ATOM 2081 O O . LEU A 1 270 ? -24.563 -17.487 6.319 1.00 85.62 270 LEU A O 1
ATOM 2085 N N . GLY A 1 271 ? -24.244 -17.020 4.147 1.00 88.88 271 GLY A N 1
ATOM 2086 C CA . GLY A 1 271 ? -25.349 -16.057 4.048 1.00 88.88 271 GLY A CA 1
ATOM 2087 C C . GLY A 1 271 ? -25.110 -14.756 4.827 1.00 88.88 271 GLY A C 1
ATOM 2088 O O . GLY A 1 271 ? -26.064 -14.046 5.142 1.00 88.88 271 GLY A O 1
ATOM 2089 N N . ILE A 1 272 ? -23.850 -14.447 5.148 1.00 94.25 272 ILE A N 1
ATOM 2090 C CA . ILE A 1 272 ? -23.461 -13.261 5.914 1.00 94.25 272 ILE A CA 1
ATOM 2091 C C . ILE A 1 272 ? -23.381 -12.046 4.989 1.00 94.25 272 ILE A C 1
ATOM 2093 O O . ILE A 1 272 ? -22.679 -12.064 3.978 1.00 94.25 272 ILE A O 1
ATOM 2097 N N . ARG A 1 273 ? -24.054 -10.954 5.364 1.00 94.12 273 ARG A N 1
ATOM 2098 C CA . ARG A 1 273 ? -23.872 -9.647 4.720 1.00 94.12 273 ARG A CA 1
ATOM 2099 C C . ARG A 1 273 ? -22.652 -8.940 5.290 1.00 94.12 273 ARG A C 1
ATOM 2101 O O . ARG A 1 273 ? -22.523 -8.799 6.502 1.00 94.12 273 ARG A O 1
ATOM 2108 N N . TYR A 1 274 ? -21.783 -8.459 4.415 1.00 94.31 274 TYR A N 1
ATOM 2109 C CA . TYR A 1 274 ? -20.485 -7.925 4.802 1.00 94.31 274 TYR A CA 1
ATOM 2110 C C . TYR A 1 274 ? -20.361 -6.429 4.483 1.00 94.31 274 TYR A C 1
ATOM 2112 O O . TYR A 1 274 ? -20.750 -5.990 3.402 1.00 94.31 274 TYR A O 1
ATOM 2120 N N . LEU A 1 275 ? -19.785 -5.664 5.412 1.00 94.81 275 LEU A N 1
ATOM 2121 C CA . LEU A 1 275 ? -19.319 -4.294 5.198 1.00 94.81 275 LEU A CA 1
ATOM 2122 C C . LEU A 1 275 ? -17.853 -4.180 5.627 1.00 94.81 275 LEU A C 1
ATOM 2124 O O . LEU A 1 275 ? -17.514 -4.431 6.782 1.00 94.81 275 LEU A O 1
ATOM 2128 N N . GLY A 1 276 ? -16.993 -3.762 4.701 1.00 94.75 276 GLY A N 1
ATOM 2129 C CA . GLY A 1 276 ? -15.585 -3.493 4.968 1.00 94.75 276 GLY A CA 1
ATOM 2130 C C . GLY A 1 276 ? -15.312 -1.999 5.076 1.00 94.75 276 GLY A C 1
ATOM 2131 O O . GLY A 1 276 ? -15.638 -1.248 4.162 1.00 94.75 276 GLY A O 1
ATOM 2132 N N . VAL A 1 277 ? -14.687 -1.581 6.173 1.00 94.88 277 VAL A N 1
ATOM 2133 C CA . VAL A 1 277 ? -14.161 -0.228 6.372 1.00 94.88 277 VAL A CA 1
ATOM 2134 C C . VAL A 1 277 ? -12.638 -0.307 6.415 1.00 94.88 277 VAL A C 1
ATOM 2136 O O . VAL A 1 277 ? -12.063 -0.959 7.291 1.00 94.88 277 VAL A O 1
ATOM 2139 N N . GLU A 1 278 ? -11.985 0.336 5.448 1.00 93.88 278 GLU A N 1
ATOM 2140 C CA . GLU A 1 278 ? -10.523 0.407 5.351 1.00 93.88 278 GLU A CA 1
ATOM 2141 C C . GLU A 1 278 ? -9.996 1.457 6.329 1.00 93.88 278 GLU A C 1
ATOM 2143 O O . GLU A 1 278 ? -9.846 2.627 5.983 1.00 93.88 278 GLU A O 1
ATOM 2148 N N . ALA A 1 279 ? -9.760 1.040 7.574 1.00 92.00 279 ALA A N 1
ATOM 2149 C CA . ALA A 1 279 ? -9.289 1.931 8.623 1.00 92.00 279 ALA A CA 1
ATOM 2150 C C . ALA A 1 279 ? -8.002 1.456 9.309 1.00 92.00 279 ALA A C 1
ATOM 2152 O O . ALA A 1 279 ? -7.868 0.311 9.765 1.00 92.00 279 ALA A O 1
ATOM 2153 N N . HIS A 1 280 ? -7.072 2.400 9.453 1.00 90.88 280 HIS A N 1
ATOM 2154 C CA . HIS A 1 280 ? -5.829 2.231 10.200 1.00 90.88 280 HIS A CA 1
ATOM 2155 C C . HIS A 1 280 ? -6.033 2.625 11.666 1.00 90.88 280 HIS A C 1
ATOM 2157 O O . HIS A 1 280 ? -6.673 3.635 11.946 1.00 90.88 280 HIS A O 1
ATOM 2163 N N . ASP A 1 281 ? -5.469 1.867 12.614 1.00 89.31 281 ASP A N 1
ATOM 2164 C CA . ASP A 1 281 ? -5.549 2.178 14.056 1.00 89.31 281 ASP A CA 1
ATOM 2165 C C . ASP A 1 281 ? -4.543 3.258 14.469 1.00 89.31 281 ASP A C 1
ATOM 2167 O O . ASP A 1 281 ? -3.703 3.074 15.343 1.00 89.31 281 ASP A O 1
ATOM 2171 N N . SER A 1 282 ? -4.582 4.386 13.771 1.00 91.94 282 SER A N 1
ATOM 2172 C CA . SER A 1 282 ? -3.685 5.505 14.013 1.00 91.94 282 SER A CA 1
ATOM 2173 C C . SER A 1 282 ? -4.471 6.680 14.582 1.00 91.94 282 SER A C 1
ATOM 2175 O O . SER A 1 282 ? -5.533 7.007 14.048 1.00 91.94 282 SER A O 1
ATOM 2177 N N . PRO A 1 283 ? -3.942 7.399 15.589 1.00 87.38 283 PRO A N 1
ATOM 2178 C CA . PRO A 1 283 ? -4.528 8.657 16.039 1.00 87.38 283 PRO A CA 1
ATOM 2179 C C . PRO A 1 283 ? -4.654 9.725 14.940 1.00 87.38 283 PRO A C 1
ATOM 2181 O O . PRO A 1 283 ? -5.400 10.685 15.124 1.00 87.38 283 PRO A O 1
ATOM 2184 N N . ALA A 1 284 ? -3.912 9.580 13.835 1.00 92.50 284 ALA A N 1
ATOM 2185 C CA . ALA A 1 284 ? -3.968 10.463 12.671 1.00 92.50 284 ALA A CA 1
ATOM 2186 C C . ALA A 1 284 ? -5.032 10.054 11.633 1.00 92.50 284 ALA A C 1
ATOM 2188 O O . ALA A 1 284 ? -5.329 10.838 10.737 1.00 92.50 284 ALA A O 1
ATOM 2189 N N . PHE A 1 285 ? -5.600 8.847 11.729 1.00 95.56 285 PHE A N 1
ATOM 2190 C CA . PHE A 1 285 ? -6.624 8.376 10.799 1.00 95.56 285 PHE A CA 1
ATOM 2191 C C . PHE A 1 285 ? -7.987 8.998 11.125 1.00 95.56 285 PHE A C 1
ATOM 2193 O O . PHE A 1 285 ? -8.412 8.997 12.283 1.00 95.56 285 PHE A O 1
ATOM 2200 N N . ASP A 1 286 ? -8.699 9.492 10.112 1.00 97.50 286 ASP A N 1
ATOM 2201 C CA . ASP A 1 286 ? -10.031 10.079 10.281 1.00 97.50 286 ASP A CA 1
ATOM 2202 C C . ASP A 1 286 ? -11.144 9.017 10.207 1.00 97.50 286 ASP A C 1
ATOM 2204 O O . ASP A 1 286 ? -11.759 8.782 9.165 1.00 97.50 286 ASP A O 1
ATOM 2208 N N . MET A 1 287 ? -11.423 8.383 11.349 1.00 98.12 287 MET A N 1
ATOM 2209 C CA . MET A 1 287 ? -12.513 7.415 11.511 1.00 98.12 287 MET A CA 1
ATOM 2210 C C . MET A 1 287 ? -13.898 8.073 11.447 1.00 98.12 287 MET A C 1
ATOM 2212 O O . MET A 1 287 ? -14.892 7.394 11.184 1.00 98.12 287 MET A O 1
ATOM 2216 N N . SER A 1 288 ? -13.993 9.386 11.674 1.00 97.56 288 SER A N 1
ATOM 2217 C CA . SER A 1 288 ? -15.277 10.082 11.778 1.00 97.56 288 SER A CA 1
ATOM 2218 C C . SER A 1 288 ? -16.096 10.033 10.486 1.00 97.56 288 SER A C 1
ATOM 2220 O O . SER A 1 288 ? -17.328 9.971 10.534 1.00 97.56 288 SER A O 1
ATOM 2222 N N . THR A 1 289 ? -15.415 9.944 9.341 1.00 97.56 289 THR A N 1
ATOM 2223 C CA . THR A 1 289 ? -16.010 9.726 8.013 1.00 97.56 289 THR A CA 1
ATOM 2224 C C . THR A 1 289 ? -16.820 8.427 7.926 1.00 97.56 289 THR A C 1
ATOM 2226 O O . THR A 1 289 ? -17.773 8.336 7.151 1.00 97.56 289 THR A O 1
ATOM 2229 N N . HIS A 1 290 ? -16.496 7.437 8.761 1.00 98.31 290 HIS A N 1
ATOM 2230 C CA . HIS A 1 290 ? -17.136 6.125 8.788 1.00 98.31 290 HIS A CA 1
ATOM 2231 C C . HIS A 1 290 ? -18.190 5.970 9.884 1.00 98.31 290 HIS A C 1
ATOM 2233 O O . HIS A 1 290 ? -18.914 4.976 9.871 1.00 98.31 290 HIS A O 1
ATOM 2239 N N . PHE A 1 291 ? -18.337 6.936 10.798 1.00 98.50 291 PHE A N 1
ATOM 2240 C CA . PHE A 1 291 ? -19.287 6.832 11.911 1.00 98.50 291 PHE A CA 1
ATOM 2241 C C . PHE A 1 291 ? -20.724 6.610 11.439 1.00 98.50 291 PHE A C 1
ATOM 2243 O O . PHE A 1 291 ? -21.351 5.640 11.859 1.00 98.50 291 PHE A O 1
ATOM 2250 N N . GLN A 1 292 ? -21.237 7.465 10.548 1.00 98.19 292 GLN A N 1
ATOM 2251 C CA . GLN A 1 292 ? -22.615 7.339 10.067 1.00 98.19 292 GLN A CA 1
ATOM 2252 C C . GLN A 1 292 ? -22.811 6.080 9.201 1.00 98.19 292 GLN A C 1
ATOM 2254 O O . GLN A 1 292 ? -23.670 5.274 9.550 1.00 98.19 292 GLN A O 1
ATOM 2259 N N . PRO A 1 293 ? -22.000 5.815 8.153 1.00 98.25 293 PRO A N 1
ATOM 2260 C CA . PRO A 1 293 ? -22.196 4.623 7.322 1.00 98.25 293 PRO A CA 1
ATOM 2261 C C . PRO A 1 293 ? -22.120 3.303 8.105 1.00 98.25 293 PRO A C 1
ATOM 2263 O O . PRO A 1 293 ? -22.908 2.388 7.856 1.00 98.25 293 PRO A O 1
ATOM 2266 N N . ALA A 1 294 ? -21.196 3.202 9.068 1.00 98.50 294 ALA A N 1
ATOM 2267 C CA . ALA A 1 294 ? -21.071 2.032 9.932 1.00 98.50 294 ALA A CA 1
ATOM 2268 C C . ALA A 1 294 ? -22.277 1.890 10.868 1.00 98.50 294 ALA A C 1
ATOM 2270 O O . ALA A 1 294 ? -22.843 0.802 10.979 1.00 98.50 294 ALA A O 1
ATOM 2271 N N . ALA A 1 295 ? -22.700 2.985 11.503 1.00 98.69 295 ALA A N 1
ATOM 2272 C CA . ALA A 1 295 ? -23.859 2.992 12.384 1.00 98.69 295 ALA A CA 1
ATOM 2273 C C . ALA A 1 295 ? -25.146 2.595 11.643 1.00 98.69 295 ALA A C 1
ATOM 2275 O O . ALA A 1 295 ? -25.904 1.770 12.149 1.00 98.69 295 ALA A O 1
ATOM 2276 N N . ASP A 1 296 ? -25.350 3.085 10.418 1.00 98.56 296 ASP A N 1
ATOM 2277 C CA . ASP A 1 296 ? -26.494 2.725 9.573 1.00 98.56 296 ASP A CA 1
ATOM 2278 C C . ASP A 1 296 ? -26.502 1.230 9.225 1.00 98.56 296 ASP A C 1
ATOM 2280 O O . ASP A 1 296 ? -27.559 0.602 9.112 1.00 98.56 296 ASP A O 1
ATOM 2284 N N . PHE A 1 297 ? -25.326 0.641 8.995 1.00 98.69 297 PHE A N 1
ATOM 2285 C CA . PHE A 1 297 ? -25.197 -0.790 8.724 1.00 98.69 297 PHE A CA 1
ATOM 2286 C C . PHE A 1 297 ? -25.507 -1.628 9.967 1.00 98.69 297 PHE A C 1
ATOM 2288 O O . PHE A 1 297 ? -26.290 -2.574 9.880 1.00 98.69 297 PHE A O 1
ATOM 2295 N N . ILE A 1 298 ? -24.965 -1.239 11.125 1.00 98.75 298 ILE A N 1
ATOM 2296 C CA . ILE A 1 298 ? -25.246 -1.884 12.414 1.00 98.75 298 ILE A CA 1
ATOM 2297 C C . ILE A 1 298 ? -26.743 -1.808 12.733 1.00 98.75 298 ILE A C 1
ATOM 2299 O O . ILE A 1 298 ? -27.363 -2.825 13.043 1.00 98.75 298 ILE A O 1
ATOM 2303 N N . HIS A 1 299 ? -27.352 -0.629 12.593 1.00 98.56 299 HIS A N 1
ATOM 2304 C CA . HIS A 1 299 ? -28.770 -0.435 12.872 1.00 98.56 299 HIS A CA 1
ATOM 2305 C C . HIS A 1 299 ? -29.658 -1.299 11.972 1.00 98.56 299 HIS A C 1
ATOM 2307 O O . HIS A 1 299 ? -30.570 -1.973 12.454 1.00 98.56 299 HIS A O 1
ATOM 2313 N N . ARG A 1 300 ? -29.372 -1.330 10.663 1.00 98.25 300 ARG A N 1
ATOM 2314 C CA . ARG A 1 300 ? -30.112 -2.164 9.704 1.00 98.25 300 ARG A CA 1
ATOM 2315 C C . ARG A 1 300 ? -29.973 -3.652 9.999 1.00 98.25 300 ARG A C 1
ATOM 2317 O O . ARG A 1 300 ? -30.953 -4.373 9.845 1.00 98.25 300 ARG A O 1
ATOM 2324 N N . ALA A 1 301 ? -28.795 -4.104 10.428 1.00 98.19 301 ALA A N 1
ATOM 2325 C CA . ALA A 1 301 ? -28.575 -5.494 10.806 1.00 98.19 301 ALA A CA 1
ATOM 2326 C C . ALA A 1 301 ? -29.430 -5.896 12.016 1.00 98.19 301 ALA A C 1
ATOM 2328 O O . ALA A 1 301 ? -30.109 -6.917 11.970 1.00 98.19 301 ALA A O 1
ATOM 2329 N N . LEU A 1 302 ? -29.443 -5.070 13.066 1.00 97.94 302 LEU A N 1
ATOM 2330 C CA . LEU A 1 302 ? -30.171 -5.339 14.312 1.00 97.94 302 LEU A CA 1
ATOM 2331 C C . LEU A 1 302 ? -31.687 -5.132 14.199 1.00 97.94 302 LEU A C 1
ATOM 2333 O O . LEU A 1 302 ? -32.447 -5.700 14.975 1.00 97.94 302 LEU A O 1
ATOM 2337 N N . SER A 1 303 ? -32.139 -4.342 13.224 1.00 96.94 303 SER A N 1
ATOM 2338 C CA . SER A 1 303 ? -33.570 -4.135 12.953 1.00 96.94 303 SER A CA 1
ATOM 2339 C C . SER A 1 303 ? -34.242 -5.354 12.311 1.00 96.94 303 SER A C 1
ATOM 2341 O O . SER A 1 303 ? -35.467 -5.413 12.222 1.00 96.94 303 SER A O 1
ATOM 2343 N N . GLN A 1 304 ? -33.463 -6.322 11.823 1.00 95.62 304 GLN A N 1
ATOM 2344 C CA . GLN A 1 304 ? -34.001 -7.527 11.205 1.00 95.62 304 GLN A CA 1
ATOM 2345 C C . GLN A 1 304 ? -34.350 -8.586 12.258 1.00 95.62 304 GLN A C 1
ATOM 2347 O O . GLN A 1 304 ? -33.577 -8.790 13.195 1.00 95.62 304 GLN A O 1
ATOM 2352 N N . PRO A 1 305 ? -35.464 -9.325 12.099 1.00 94.50 305 PRO A N 1
ATOM 2353 C CA . PRO A 1 305 ? -35.792 -10.436 12.986 1.00 94.50 305 PRO A CA 1
ATOM 2354 C C . PRO A 1 305 ? -34.670 -11.481 13.017 1.00 94.50 305 PRO A C 1
ATOM 2356 O O . PRO A 1 305 ? -34.287 -12.019 11.980 1.00 94.50 305 PRO A O 1
ATOM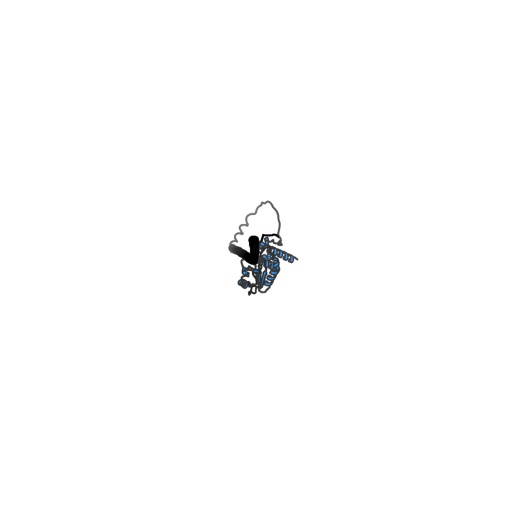 2359 N N . GLY A 1 306 ? -34.133 -11.755 14.209 1.00 93.00 306 GLY A N 1
ATOM 2360 C CA . GLY A 1 306 ? -32.997 -12.668 14.392 1.00 93.00 306 GLY A CA 1
ATOM 2361 C C . GLY A 1 306 ? -31.653 -12.123 13.888 1.00 93.00 306 GLY A C 1
ATOM 2362 O O . GLY A 1 306 ? -30.675 -12.866 13.851 1.00 93.00 306 GLY A O 1
ATOM 2363 N N . GLY A 1 307 ? -31.596 -10.846 13.503 1.00 97.06 307 GLY A N 1
ATOM 2364 C CA . GLY A 1 307 ? -30.390 -10.185 13.034 1.00 97.06 307 GLY A CA 1
ATOM 2365 C C . GLY A 1 307 ? -29.344 -10.085 14.137 1.00 97.06 307 GLY A C 1
ATOM 2366 O O . GLY A 1 307 ? -29.566 -9.477 15.181 1.00 97.06 307 GLY A O 1
ATOM 2367 N N . LYS A 1 308 ? -28.182 -10.680 13.881 1.00 98.44 308 LYS A N 1
ATOM 2368 C CA . LYS A 1 308 ? -26.996 -10.570 14.732 1.00 98.44 308 LYS A CA 1
ATOM 2369 C C . LYS A 1 308 ? -25.812 -10.090 13.923 1.00 98.44 308 LYS A C 1
ATOM 2371 O O . LYS A 1 308 ? -25.564 -10.613 12.829 1.00 98.44 308 LYS A O 1
ATOM 2376 N N . ILE A 1 309 ? -25.091 -9.113 14.450 1.00 98.56 309 ILE A N 1
ATOM 2377 C CA . ILE A 1 309 ? -23.942 -8.508 13.785 1.00 98.56 309 ILE A CA 1
ATOM 2378 C C . ILE A 1 309 ? -22.685 -8.692 14.617 1.00 98.56 309 ILE A C 1
ATOM 2380 O O . ILE A 1 309 ? -22.697 -8.469 15.823 1.00 98.56 309 ILE A O 1
ATOM 2384 N N . LEU A 1 310 ? -21.599 -9.058 13.947 1.00 98.50 310 LEU A N 1
ATOM 2385 C CA . LEU A 1 310 ? -20.254 -8.943 14.483 1.00 98.50 310 LEU A CA 1
ATOM 2386 C C . LEU A 1 310 ? -19.613 -7.673 13.923 1.00 98.50 310 LEU A C 1
ATOM 2388 O O . LEU A 1 310 ? -19.445 -7.539 12.712 1.00 98.50 310 LEU A O 1
ATOM 2392 N N . VAL A 1 311 ? -19.226 -6.759 14.803 1.00 98.56 311 VAL A N 1
ATOM 2393 C CA . VAL A 1 311 ? -18.353 -5.634 14.479 1.00 98.56 311 VAL A CA 1
ATOM 2394 C C . VAL A 1 311 ? -16.966 -5.996 14.981 1.00 98.56 311 VAL A C 1
ATOM 2396 O O . VAL A 1 311 ? -16.767 -6.170 16.181 1.00 98.56 311 VAL A O 1
ATOM 2399 N N . HIS A 1 312 ? -15.999 -6.125 14.081 1.00 97.19 312 HIS A N 1
ATOM 2400 C CA . HIS A 1 312 ? -14.649 -6.518 14.461 1.00 97.19 312 HIS A CA 1
ATOM 2401 C C . HIS A 1 312 ? -13.588 -5.621 13.842 1.00 97.19 312 HIS A C 1
ATOM 2403 O O . HIS A 1 312 ? -13.831 -4.897 12.879 1.00 97.19 312 HIS A O 1
ATOM 2409 N N . CYS A 1 313 ? -12.407 -5.634 14.442 1.00 93.12 313 CYS A N 1
ATOM 2410 C CA . CYS A 1 313 ? -11.187 -5.172 13.795 1.00 93.12 313 CYS A CA 1
ATOM 2411 C C . CYS A 1 313 ? -10.117 -6.250 14.000 1.00 93.12 313 CYS A C 1
ATOM 2413 O O . CYS A 1 313 ? -10.467 -7.425 14.086 1.00 93.12 313 CYS A O 1
ATOM 2415 N N . ALA A 1 314 ? -8.844 -5.874 14.130 1.00 87.75 314 ALA A N 1
ATOM 2416 C CA . ALA A 1 314 ? -7.805 -6.827 14.506 1.00 87.75 314 ALA A CA 1
ATOM 2417 C C . ALA A 1 314 ? -8.019 -7.392 15.926 1.00 87.75 314 ALA A C 1
ATOM 2419 O O . ALA A 1 314 ? -8.032 -8.601 16.089 1.00 87.75 314 ALA A O 1
ATOM 2420 N N . VAL A 1 315 ? -8.246 -6.526 16.929 1.00 85.94 315 VAL A N 1
ATOM 2421 C CA . VAL A 1 315 ? -8.289 -6.897 18.370 1.00 85.94 315 VAL A CA 1
ATOM 2422 C C . VAL A 1 315 ? -9.675 -6.679 19.005 1.00 85.94 315 VAL A C 1
ATOM 2424 O O . VAL A 1 315 ? -9.994 -7.171 20.084 1.00 85.94 315 VAL A O 1
ATOM 2427 N N . GLY A 1 316 ? -10.551 -5.912 18.356 1.00 88.06 316 GLY A N 1
ATOM 2428 C CA . GLY A 1 316 ? -11.900 -5.684 18.877 1.00 88.06 316 GLY A CA 1
ATOM 2429 C C . GLY A 1 316 ? -12.008 -4.663 20.009 1.00 88.06 316 GLY A C 1
ATOM 2430 O O . GLY A 1 316 ? -12.980 -4.712 20.757 1.00 88.06 316 GLY A O 1
ATOM 2431 N N . VAL A 1 317 ? -11.023 -3.769 20.164 1.00 91.62 317 VAL A N 1
ATOM 2432 C CA . VAL A 1 317 ? -10.946 -2.836 21.311 1.00 91.62 317 VAL A CA 1
ATOM 2433 C C . VAL A 1 317 ? -10.858 -1.356 20.932 1.00 91.62 317 VAL A C 1
ATOM 2435 O O . VAL A 1 317 ? -11.292 -0.521 21.721 1.00 91.62 317 VAL A O 1
ATOM 2438 N N . SER A 1 318 ? -10.331 -1.020 19.744 1.00 93.69 318 SER A N 1
ATOM 2439 C CA . SER A 1 318 ? -10.133 0.373 19.303 1.00 93.69 318 SER A CA 1
ATOM 2440 C C . SER A 1 318 ? -10.984 0.728 18.081 1.00 93.69 318 SER A C 1
ATOM 2442 O O . SER A 1 318 ? -12.060 1.295 18.253 1.00 93.69 318 SER A O 1
ATOM 2444 N N . ARG A 1 319 ? -10.578 0.371 16.850 1.00 97.81 319 ARG A N 1
ATOM 2445 C CA . ARG A 1 319 ? -11.328 0.703 15.611 1.00 97.81 319 ARG A CA 1
ATOM 2446 C C . ARG A 1 319 ? -12.798 0.275 15.641 1.00 97.81 319 ARG A C 1
ATOM 2448 O O . ARG A 1 319 ? -13.685 1.109 15.486 1.00 97.81 319 ARG A O 1
ATOM 2455 N N . SER A 1 320 ? -13.066 -1.009 15.872 1.00 97.94 320 SER A N 1
ATOM 2456 C CA . SER A 1 320 ? -14.433 -1.539 15.926 1.00 97.94 320 SER A CA 1
ATOM 2457 C C . SER A 1 320 ? -15.216 -0.992 17.114 1.00 97.94 320 SER A C 1
ATOM 2459 O O . SER A 1 320 ? -16.354 -0.571 16.936 1.00 97.94 320 SER A O 1
ATOM 2461 N N . ALA A 1 321 ? -14.596 -0.899 18.295 1.00 97.81 321 ALA A N 1
ATOM 2462 C CA . ALA A 1 321 ? -15.213 -0.284 19.467 1.00 97.81 321 ALA A CA 1
ATOM 2463 C C . ALA A 1 321 ? -15.620 1.167 19.189 1.00 97.81 321 ALA A C 1
ATOM 2465 O O . ALA A 1 321 ? -16.719 1.568 19.543 1.00 97.81 321 ALA A O 1
ATOM 2466 N N . THR A 1 322 ? -14.782 1.935 18.489 1.00 98.69 322 THR A N 1
ATOM 2467 C CA . THR A 1 322 ? -15.082 3.317 18.086 1.00 98.69 322 THR A CA 1
ATOM 2468 C C . THR A 1 322 ? -16.353 3.380 17.244 1.00 98.69 322 THR A C 1
ATOM 2470 O O . THR A 1 322 ? -17.216 4.212 17.512 1.00 98.69 322 THR A O 1
ATOM 2473 N N . LEU A 1 323 ? -16.509 2.483 16.266 1.00 98.81 323 LEU A N 1
ATOM 2474 C CA . LEU A 1 323 ? -17.719 2.421 15.442 1.00 98.81 323 LEU A CA 1
ATOM 2475 C C . LEU A 1 323 ? -18.949 1.969 16.244 1.00 98.81 323 LEU A C 1
ATOM 2477 O O . LEU A 1 323 ? -20.034 2.506 16.033 1.00 98.81 323 LEU A O 1
ATOM 2481 N N . VAL A 1 324 ? -18.793 1.038 17.193 1.00 98.75 324 VAL A N 1
ATOM 2482 C CA . VAL A 1 324 ? -19.882 0.617 18.096 1.00 98.75 324 VAL A CA 1
ATOM 2483 C C . VAL A 1 324 ? -20.305 1.754 19.024 1.00 98.75 324 VAL A C 1
ATOM 2485 O O . VAL A 1 324 ? -21.496 2.017 19.164 1.00 98.75 324 VAL A O 1
ATOM 2488 N N . LEU A 1 325 ? -19.351 2.470 19.619 1.00 98.62 325 LEU A N 1
ATOM 2489 C CA . LEU A 1 325 ? -19.625 3.643 20.446 1.00 98.62 325 LEU A CA 1
ATOM 2490 C C . LEU A 1 325 ? -20.341 4.724 19.634 1.00 98.62 325 LEU A C 1
ATOM 2492 O O . LEU A 1 325 ? -21.379 5.217 20.065 1.00 98.62 325 LEU A O 1
ATOM 2496 N N . ALA A 1 326 ? -19.837 5.041 18.438 1.00 98.62 326 ALA A N 1
ATOM 2497 C CA . ALA A 1 326 ? -20.479 5.993 17.538 1.00 98.62 326 ALA A CA 1
ATOM 2498 C C . ALA A 1 326 ? -21.911 5.560 17.186 1.00 98.62 326 ALA A C 1
ATOM 2500 O O . ALA A 1 326 ? -22.815 6.391 17.200 1.00 98.62 326 ALA A O 1
ATOM 2501 N N . TYR A 1 327 ? -22.144 4.268 16.937 1.00 98.75 327 TYR A N 1
ATOM 2502 C CA . TYR A 1 327 ? -23.482 3.720 16.718 1.00 98.75 327 TYR A CA 1
ATOM 2503 C C . TYR A 1 327 ? -24.407 3.939 17.922 1.00 98.75 327 TYR A C 1
ATOM 2505 O O . TYR A 1 327 ? -25.511 4.455 17.750 1.00 98.75 327 TYR A O 1
ATOM 2513 N N . LEU A 1 328 ? -23.964 3.602 19.136 1.00 98.44 328 LEU A N 1
ATOM 2514 C CA . LEU A 1 328 ? -24.759 3.807 20.349 1.00 98.44 328 LEU A CA 1
ATOM 2515 C C . LEU A 1 328 ? -25.077 5.293 20.576 1.00 98.44 328 LEU A C 1
ATOM 2517 O O . LEU A 1 328 ? -26.198 5.640 20.943 1.00 98.44 328 LEU A O 1
ATOM 2521 N N . MET A 1 329 ? -24.130 6.184 20.286 1.00 98.00 329 MET A N 1
ATOM 2522 C CA . MET A 1 329 ? -24.353 7.627 20.379 1.00 98.00 329 MET A CA 1
ATOM 2523 C C . MET A 1 329 ? -25.349 8.136 19.326 1.00 98.00 329 MET A C 1
ATOM 2525 O O . MET A 1 329 ? -26.241 8.927 19.633 1.00 98.00 329 MET A O 1
ATOM 2529 N N . LEU A 1 330 ? -25.227 7.675 18.078 1.00 97.69 330 LEU A N 1
ATOM 2530 C CA . LEU A 1 330 ? -26.053 8.129 16.956 1.00 97.69 330 LEU A CA 1
ATOM 2531 C C . LEU A 1 330 ? -27.490 7.596 17.022 1.00 97.69 330 LEU A C 1
ATOM 2533 O O . LEU A 1 330 ? -28.433 8.364 16.829 1.00 97.69 330 LEU A O 1
ATOM 2537 N N . TYR A 1 331 ? -27.657 6.301 17.299 1.00 97.56 331 TYR A N 1
ATOM 2538 C CA . TYR A 1 331 ? -28.943 5.602 17.196 1.00 97.56 331 TYR A CA 1
ATOM 2539 C C . TYR A 1 331 ? -29.643 5.371 18.533 1.00 97.56 331 TYR A C 1
ATOM 2541 O O . TYR A 1 331 ? -30.871 5.337 18.563 1.00 97.56 331 TYR A O 1
ATOM 2549 N N . HIS A 1 332 ? -28.894 5.255 19.631 1.00 95.12 332 HIS A N 1
ATOM 2550 C CA . HIS A 1 332 ? -29.457 5.088 20.980 1.00 95.12 332 HIS A CA 1
ATOM 2551 C C . HIS A 1 332 ? -29.358 6.357 21.827 1.00 95.12 332 HIS A C 1
ATOM 2553 O O . HIS A 1 332 ? -29.742 6.345 22.991 1.00 95.12 332 HIS A O 1
ATOM 2559 N N . ARG A 1 333 ? -28.883 7.465 21.233 1.00 93.69 333 ARG A N 1
ATOM 2560 C CA . ARG A 1 333 ? -28.776 8.795 21.861 1.00 93.69 333 ARG A CA 1
ATOM 2561 C C . ARG A 1 333 ? -27.983 8.798 23.170 1.00 93.69 333 ARG A C 1
ATOM 2563 O O . ARG A 1 333 ? -28.184 9.674 24.005 1.00 93.69 333 ARG A O 1
ATOM 2570 N N . LEU A 1 334 ? -27.071 7.842 23.335 1.00 95.06 334 LEU A N 1
ATOM 2571 C CA . LEU A 1 334 ? -26.188 7.807 24.491 1.00 95.06 334 LEU A CA 1
ATOM 2572 C C . LEU A 1 334 ? -25.127 8.901 24.365 1.00 95.06 334 LEU A C 1
ATOM 2574 O O . LEU A 1 334 ? -24.577 9.136 23.288 1.00 95.06 334 LEU A O 1
ATOM 2578 N N . THR A 1 335 ? -24.780 9.539 25.476 1.00 94.94 335 THR A N 1
ATOM 2579 C CA . THR A 1 335 ? -23.540 10.315 25.545 1.00 94.94 335 THR A CA 1
ATOM 2580 C C . THR A 1 335 ? -22.337 9.393 25.357 1.00 94.94 335 THR A C 1
ATOM 2582 O O . THR A 1 335 ? -22.412 8.187 25.607 1.00 94.94 335 THR A O 1
ATOM 2585 N N . LEU A 1 336 ? -21.182 9.950 24.986 1.00 95.31 336 LEU A N 1
ATOM 2586 C CA . LEU A 1 336 ? -19.949 9.157 24.879 1.00 95.31 336 LEU A CA 1
ATOM 2587 C C . LEU A 1 336 ? -19.6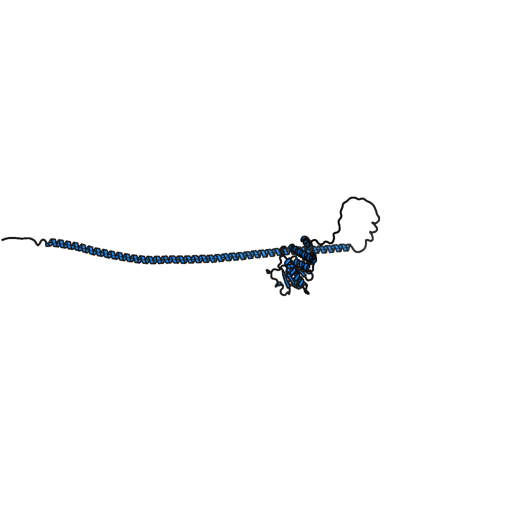39 8.368 26.167 1.00 95.31 336 LEU A C 1
ATOM 2589 O O . LEU A 1 336 ? -19.203 7.224 26.107 1.00 95.31 336 LEU A O 1
ATOM 2593 N N . VAL A 1 337 ? -19.904 8.949 27.338 1.00 93.44 337 VAL A N 1
ATOM 2594 C CA . VAL A 1 337 ? -19.682 8.298 28.642 1.00 93.44 337 VAL A CA 1
ATOM 2595 C C . VAL A 1 337 ? -20.611 7.111 28.848 1.00 93.44 337 VAL A C 1
ATOM 2597 O O . VAL A 1 337 ? -20.170 6.059 29.305 1.00 93.44 337 VAL A O 1
ATOM 2600 N N . GLU A 1 338 ? -21.893 7.276 28.535 1.00 94.25 338 GLU A N 1
ATOM 2601 C CA . GLU A 1 338 ? -22.894 6.217 28.661 1.00 94.25 338 GLU A CA 1
ATOM 2602 C C . GLU A 1 338 ? -22.634 5.093 27.663 1.00 94.25 338 GLU A C 1
ATOM 2604 O O . GLU A 1 338 ? -22.686 3.924 28.042 1.00 94.25 338 GLU A O 1
ATOM 2609 N N . ALA A 1 339 ? -22.275 5.432 26.422 1.00 96.62 339 ALA A N 1
ATOM 2610 C CA . ALA A 1 339 ? -21.873 4.459 25.414 1.00 96.62 339 ALA A CA 1
ATOM 2611 C C . ALA A 1 339 ? -20.638 3.671 25.875 1.00 96.62 339 ALA A C 1
ATOM 2613 O O . ALA A 1 339 ? -20.635 2.442 25.802 1.00 96.62 339 ALA A O 1
ATOM 2614 N N . ILE A 1 340 ? -19.622 4.357 26.419 1.00 95.19 340 ILE A N 1
ATOM 2615 C CA . ILE A 1 340 ? -18.439 3.701 26.984 1.00 95.19 340 ILE A CA 1
ATOM 2616 C C . ILE A 1 340 ? -18.846 2.754 28.105 1.00 95.19 340 ILE A C 1
ATOM 2618 O O . ILE A 1 340 ? -18.470 1.595 28.040 1.00 95.19 340 ILE A O 1
ATOM 2622 N N . ARG A 1 341 ? -19.627 3.203 29.096 1.00 92.69 341 ARG A N 1
ATOM 2623 C CA . ARG A 1 341 ? -20.080 2.353 30.213 1.00 92.69 341 ARG A CA 1
ATOM 2624 C C . ARG A 1 341 ? -20.828 1.116 29.719 1.00 92.69 341 ARG A C 1
ATOM 2626 O O . ARG A 1 341 ? -20.477 0.009 30.100 1.00 92.69 341 ARG A O 1
ATOM 2633 N N . THR A 1 342 ? -21.766 1.309 28.794 1.00 94.19 342 THR A N 1
ATOM 2634 C CA . THR A 1 342 ? -22.573 0.234 28.204 1.00 94.19 342 THR A CA 1
ATOM 2635 C C . THR A 1 342 ? -21.701 -0.857 27.590 1.00 94.19 342 THR A C 1
ATOM 2637 O O . THR A 1 342 ? -21.871 -2.035 27.894 1.00 94.19 342 THR A O 1
ATOM 2640 N N . VAL A 1 343 ? -20.738 -0.480 26.744 1.00 94.94 343 VAL A N 1
ATOM 2641 C CA . VAL A 1 343 ? -19.870 -1.455 26.069 1.00 94.94 343 VAL A CA 1
ATOM 2642 C C . VAL A 1 343 ? -18.866 -2.060 27.049 1.00 94.94 343 VAL A C 1
ATOM 2644 O O . VAL A 1 343 ? -18.675 -3.272 27.063 1.00 94.94 343 VAL A O 1
ATOM 2647 N N . LYS A 1 344 ? -18.275 -1.227 27.907 1.00 87.81 344 LYS A N 1
ATOM 2648 C CA . LYS A 1 344 ? -17.238 -1.580 28.885 1.00 87.81 344 LYS A CA 1
ATOM 2649 C C . LYS A 1 344 ? -17.694 -2.608 29.926 1.00 87.81 344 LYS A C 1
ATOM 2651 O O . LYS A 1 344 ? -16.872 -3.392 30.397 1.00 87.81 344 LYS A O 1
ATOM 2656 N N . ASP A 1 345 ? -18.979 -2.624 30.275 1.00 86.56 345 ASP A N 1
ATOM 2657 C CA . ASP A 1 345 ? -19.550 -3.605 31.211 1.00 86.56 345 ASP A CA 1
ATOM 2658 C C . ASP A 1 345 ? -19.563 -5.038 30.641 1.00 86.56 345 ASP A C 1
ATOM 2660 O O . ASP A 1 345 ? -19.603 -6.021 31.397 1.00 86.56 345 ASP A O 1
ATOM 2664 N N . HIS A 1 346 ? -19.487 -5.149 29.313 1.00 87.44 346 HIS A N 1
ATOM 2665 C CA . HIS A 1 346 ? -19.516 -6.401 28.561 1.00 87.44 346 HIS A CA 1
ATOM 2666 C C . HIS A 1 346 ? -18.146 -6.749 27.963 1.00 87.44 346 HIS A C 1
ATOM 2668 O O . HIS A 1 346 ? -17.745 -7.905 28.019 1.00 87.44 346 HIS A O 1
ATOM 2674 N N . ARG A 1 347 ? -17.411 -5.759 27.437 1.00 88.81 347 ARG A N 1
ATOM 2675 C CA . ARG A 1 347 ? -16.092 -5.926 26.814 1.00 88.81 347 ARG A CA 1
ATOM 2676 C C . ARG A 1 347 ? -15.166 -4.764 27.131 1.00 88.81 347 ARG A C 1
ATOM 2678 O O . ARG A 1 347 ? -15.523 -3.605 26.931 1.00 88.81 347 ARG A O 1
ATOM 2685 N N . GLY A 1 348 ? -13.931 -5.077 27.507 1.00 86.69 348 GLY A N 1
ATOM 2686 C CA . GLY A 1 348 ? -12.876 -4.077 27.638 1.00 86.69 348 GLY A CA 1
ATOM 2687 C C . GLY A 1 348 ? -12.566 -3.400 26.317 1.00 86.69 348 GLY A C 1
ATOM 2688 O O . GLY A 1 348 ? -12.093 -4.039 25.382 1.00 86.69 348 GLY A O 1
ATOM 2689 N N . ILE A 1 349 ? -12.822 -2.100 26.247 1.00 89.50 349 ILE A N 1
ATOM 2690 C CA . ILE A 1 349 ? -12.560 -1.286 25.064 1.00 89.50 349 ILE A CA 1
ATOM 2691 C C . ILE A 1 349 ? -11.621 -0.142 25.409 1.00 89.50 349 ILE A C 1
ATOM 2693 O O . ILE A 1 349 ? -11.666 0.408 26.509 1.00 89.50 349 ILE A O 1
ATOM 2697 N N . ILE A 1 350 ? -10.785 0.228 24.446 1.00 91.69 350 ILE A N 1
ATOM 2698 C CA . ILE A 1 350 ? -9.863 1.350 24.570 1.00 91.69 350 ILE A CA 1
ATOM 2699 C C . ILE A 1 350 ? -9.554 1.954 23.190 1.00 91.69 350 ILE A C 1
ATOM 2701 O O . ILE A 1 350 ? -8.510 1.691 22.595 1.00 91.69 350 ILE A O 1
ATOM 2705 N N . PRO A 1 351 ? -10.469 2.767 22.629 1.00 94.12 351 PRO A N 1
ATOM 2706 C CA . PRO A 1 351 ? -10.173 3.546 21.432 1.00 94.12 351 PRO A CA 1
ATOM 2707 C C . PRO A 1 351 ? -8.909 4.391 21.592 1.00 94.12 351 PRO A C 1
ATOM 2709 O O . PRO A 1 351 ? -8.681 4.984 22.648 1.00 94.12 351 PRO A O 1
ATOM 2712 N N . ASN A 1 352 ? -8.105 4.491 20.530 1.00 93.06 352 ASN A N 1
ATOM 2713 C CA . ASN A 1 352 ? -6.914 5.334 20.561 1.00 93.06 352 ASN A CA 1
ATOM 2714 C C . ASN A 1 352 ? -7.271 6.821 20.782 1.00 93.06 352 ASN A C 1
ATOM 2716 O O . ASN A 1 352 ? -8.390 7.274 20.522 1.00 93.06 352 ASN A O 1
ATOM 2720 N N . ARG A 1 353 ? -6.292 7.623 21.215 1.00 90.50 353 ARG A N 1
ATOM 2721 C CA . ARG A 1 353 ? -6.494 9.049 21.537 1.00 90.50 353 ARG A CA 1
ATOM 2722 C C . ARG A 1 353 ? -7.091 9.877 20.396 1.00 90.50 353 ARG A C 1
ATOM 2724 O O . ARG A 1 353 ? -7.845 10.809 20.669 1.00 90.50 353 ARG A O 1
ATOM 2731 N N . GLY A 1 354 ? -6.751 9.587 19.140 1.00 93.31 354 GLY A N 1
ATOM 2732 C CA . GLY A 1 354 ? -7.316 10.285 17.981 1.00 93.31 354 GLY A CA 1
ATOM 2733 C C . GLY A 1 354 ? -8.794 9.959 17.793 1.00 93.31 354 GLY A C 1
ATOM 2734 O O . GLY A 1 354 ? -9.607 10.868 17.637 1.00 93.31 354 GLY A O 1
ATOM 2735 N N . PHE A 1 355 ? -9.160 8.686 17.929 1.00 97.44 355 PHE A N 1
ATOM 2736 C CA . PHE A 1 355 ? -10.552 8.242 17.873 1.00 97.44 355 PHE A CA 1
ATOM 2737 C C . PHE A 1 355 ? -11.376 8.771 19.045 1.00 97.44 355 PHE A C 1
ATOM 2739 O O . PHE A 1 355 ? -12.489 9.238 18.828 1.00 97.44 355 PHE A O 1
ATOM 2746 N N . LEU A 1 356 ? -10.825 8.813 20.263 1.00 95.88 356 LEU A N 1
ATOM 2747 C CA . LEU A 1 356 ? -11.489 9.457 21.403 1.00 95.88 356 LEU A CA 1
ATOM 2748 C C . LEU A 1 356 ? -11.734 10.949 21.155 1.00 95.88 356 LEU A C 1
ATOM 2750 O O . LEU A 1 356 ? -12.804 11.450 21.492 1.00 95.88 356 LEU A O 1
ATOM 2754 N N . ARG A 1 357 ? -10.793 11.670 20.527 1.00 95.75 357 ARG A N 1
ATOM 2755 C CA . ARG A 1 357 ? -11.009 13.075 20.129 1.00 95.75 357 ARG A CA 1
ATOM 2756 C C . ARG A 1 357 ? -12.118 13.210 19.087 1.00 95.75 357 ARG A C 1
ATOM 2758 O O . ARG A 1 357 ? -12.929 14.124 19.194 1.00 95.75 357 ARG A O 1
ATOM 2765 N N . GLN A 1 358 ? -12.171 12.309 18.109 1.00 97.81 358 GLN A N 1
ATOM 2766 C CA . GLN A 1 358 ? -13.224 12.296 17.089 1.00 97.81 358 GLN A CA 1
ATOM 2767 C C . GLN A 1 358 ? -14.596 11.948 17.689 1.00 97.81 358 GLN A C 1
ATOM 2769 O O . GLN A 1 358 ? -15.588 12.596 17.363 1.00 97.81 358 GLN A O 1
ATOM 2774 N N . LEU A 1 359 ? -14.662 10.998 18.626 1.00 97.25 359 LEU A N 1
ATOM 2775 C CA . LEU A 1 359 ? -15.873 10.673 19.384 1.00 97.25 359 LEU A CA 1
ATOM 2776 C C . LEU A 1 359 ? -16.302 11.821 20.304 1.00 97.25 359 LEU A C 1
ATOM 2778 O O . LEU A 1 359 ? -17.488 12.105 20.404 1.00 97.25 359 LEU A O 1
ATOM 2782 N N . LEU A 1 360 ? -15.363 12.533 20.933 1.00 95.25 360 LEU A N 1
ATOM 2783 C CA . LEU A 1 360 ? -15.661 13.755 21.685 1.00 95.25 360 LEU A CA 1
ATOM 2784 C C . LEU A 1 360 ? -16.231 14.848 20.780 1.00 95.25 360 LEU A C 1
ATOM 2786 O O . LEU A 1 360 ? -17.170 15.539 21.168 1.00 95.25 360 LEU A O 1
ATOM 2790 N N . ALA A 1 361 ? -15.683 15.014 19.575 1.00 95.12 361 ALA A N 1
ATOM 2791 C CA . ALA A 1 361 ? -16.230 15.942 18.590 1.00 95.12 361 ALA A CA 1
ATOM 2792 C C . ALA A 1 361 ? -17.653 15.533 18.168 1.00 95.12 361 ALA A C 1
ATOM 2794 O O . ALA A 1 361 ? -18.532 16.392 18.080 1.00 95.12 361 ALA A O 1
ATOM 2795 N N . LEU A 1 362 ? -17.904 14.231 17.986 1.00 95.88 362 LEU A N 1
ATOM 2796 C CA . LEU A 1 362 ? -19.240 13.694 17.733 1.00 95.88 362 LEU A CA 1
ATOM 2797 C C . LEU A 1 362 ? -20.197 13.970 18.903 1.00 95.88 362 LEU A C 1
ATOM 2799 O O . LEU A 1 362 ? -21.287 14.480 18.673 1.00 95.88 362 LEU A O 1
ATOM 2803 N N . ASP A 1 363 ? -19.792 13.678 20.139 1.00 94.94 363 ASP A N 1
ATOM 2804 C CA . ASP A 1 363 ? -20.584 13.888 21.359 1.00 94.94 363 ASP A CA 1
ATOM 2805 C C . ASP A 1 363 ? -20.982 15.361 21.514 1.00 94.94 363 ASP A C 1
ATOM 2807 O O . ASP A 1 363 ? -22.148 15.677 21.732 1.00 94.94 363 ASP A O 1
ATOM 2811 N N . ARG A 1 364 ? -20.034 16.282 21.290 1.00 92.00 364 ARG A N 1
ATOM 2812 C CA . ARG A 1 364 ? -20.296 17.730 21.270 1.00 92.00 364 ARG A CA 1
ATOM 2813 C C . ARG A 1 364 ? -21.332 18.106 20.219 1.00 92.00 364 ARG A C 1
ATOM 2815 O O . ARG A 1 364 ? -22.282 18.814 20.537 1.00 92.00 364 ARG A O 1
ATOM 2822 N N . ARG A 1 365 ? -21.167 17.614 18.987 1.00 93.19 365 ARG A N 1
ATOM 2823 C CA . ARG A 1 365 ? -22.087 17.889 17.876 1.00 93.19 365 ARG A CA 1
ATOM 2824 C C . ARG A 1 365 ? -23.496 17.371 18.167 1.00 93.19 365 ARG A C 1
ATOM 2826 O O . ARG A 1 365 ? -24.464 18.070 17.896 1.00 93.19 365 ARG A O 1
ATOM 2833 N N . LEU A 1 366 ? -23.614 16.159 18.709 1.00 91.00 366 LEU A N 1
ATOM 2834 C CA . LEU A 1 366 ? -24.910 15.553 19.017 1.00 91.00 366 LEU A CA 1
ATOM 2835 C C . LEU A 1 366 ? -25.622 16.285 20.156 1.00 91.00 366 LEU A C 1
ATOM 2837 O O . LEU A 1 366 ? -26.817 16.523 20.041 1.00 91.00 366 LEU A O 1
ATOM 2841 N N . ARG A 1 367 ? -24.898 16.707 21.200 1.00 84.88 367 ARG A N 1
ATOM 2842 C CA . ARG A 1 367 ? -25.470 17.495 22.305 1.00 84.88 367 ARG A CA 1
ATOM 2843 C C . ARG A 1 367 ? -25.917 18.888 21.861 1.00 84.88 367 ARG A C 1
ATOM 2845 O O . ARG A 1 367 ? -27.015 19.299 22.203 1.00 84.88 367 ARG A O 1
ATOM 2852 N N . GLN A 1 368 ? -25.128 19.570 21.029 1.00 80.81 368 GLN A N 1
ATOM 2853 C CA . GLN A 1 368 ? -25.511 20.873 20.464 1.00 80.81 368 GLN A CA 1
ATOM 2854 C C . GLN A 1 368 ? -26.757 20.784 19.573 1.00 80.81 368 GLN A C 1
ATOM 2856 O O . GLN A 1 368 ? -27.563 21.703 19.566 1.00 80.81 368 GLN A O 1
ATOM 2861 N N . GLY A 1 369 ? -26.935 19.675 18.847 1.00 67.94 369 GLY A N 1
ATOM 2862 C CA . GLY A 1 369 ? -28.148 19.413 18.063 1.00 67.94 369 GLY A CA 1
ATOM 2863 C C . GLY A 1 369 ? -29.344 18.890 18.872 1.00 67.94 369 GLY A C 1
ATOM 2864 O O . GLY A 1 369 ? -30.408 18.710 18.297 1.00 67.94 369 GLY A O 1
ATOM 2865 N N . LEU A 1 370 ? -29.166 18.596 20.164 1.00 59.44 370 LEU A N 1
ATOM 2866 C CA . LEU A 1 370 ? -30.227 18.237 21.118 1.00 59.44 370 LEU A CA 1
ATOM 2867 C C . LEU A 1 370 ? -30.706 19.458 21.928 1.00 59.44 370 LEU A C 1
ATOM 2869 O O . LEU A 1 370 ? -31.800 19.426 22.485 1.00 59.44 370 LEU A O 1
ATOM 2873 N N . GLU A 1 371 ? -29.879 20.505 22.004 1.00 51.53 371 GLU A N 1
ATOM 2874 C CA . GLU A 1 371 ? -30.148 21.775 22.696 1.00 51.53 371 GLU A CA 1
ATOM 2875 C C . GLU A 1 371 ? -30.662 22.890 21.757 1.00 51.53 371 GLU A C 1
ATOM 2877 O O . GLU A 1 371 ? -31.070 23.948 22.240 1.00 51.53 371 GLU A O 1
ATOM 2882 N N . ALA A 1 372 ? -30.646 22.657 20.439 1.00 41.28 372 ALA A N 1
ATOM 2883 C CA . ALA A 1 372 ? -31.216 23.511 19.391 1.00 41.28 372 ALA A CA 1
ATOM 2884 C C . ALA A 1 372 ? -32.528 22.915 18.869 1.00 41.28 372 ALA A C 1
ATOM 2886 O O . ALA A 1 372 ? -33.444 23.712 18.556 1.00 41.28 372 ALA A O 1
#

Radius of gyration: 65.89 Å; chains: 1; bounding box: 151×52×230 Å

Sequence (372 aa):
MEVMETVGMEVVEVETVGMEVVVMETVGVEVMIMEVVLMVEGVVGMVIMMVVVMVMEVMEVVMVVVMEVVVMEVVVMEVVVMEVVVMEVVVMEVVVMEVVVMEVVVMEVVVMEVVVMEVVVMEVVVMEVVVMEVVMVVVTVMVMEVMEVMVVVIMKVVMMAMCPGNWLWASMTFMARFSRGSSRSPVRSRGSLEDMPPTQHPFLNVFELERLLYTGKTACNHADEVWPGLYLGDQDVASNRRELRRLGITHVLNASHSRWRGTPEAYEGLGIRYLGVEAHDSPAFDMSTHFQPAADFIHRALSQPGGKILVHCAVGVSRSATLVLAYLMLYHRLTLVEAIRTVKDHRGIIPNRGFLRQLLALDRRLRQGLEA

Foldseek 3Di:
DDDDDDDDDDPPVPVVVVVVVVVVVVVVVVVVVVVVVVVVVVVVVVVVVVVVVVVVVVVVVVVVVVVVVVVVVVVVVVVVVVVVVVVVVVVVVVVVVVVVVVVVVVVVVVVVVVVVVVVVVVVVVVVVVVVVVLVVLVVVLVVVVVVVVVVVVVVVVVVVVVDDDDDDVPPPPDPPDDDDDDDDDDDDDDDDDDDDDDDPPDLQALVNVQVLLVVFRAANDQWWCLDVLEIQGAVVCVLDPVNCVVSVAQEEEELCDDVVVDPDPSCPPVNHHYHYHNFDLDLPTDLLVVQVVLLVRVVVQVPDVSRHYYQYYHGRAARSLLSQLSNCCPPVVDASSRSSVSRRHTYRHDHDSSSVVSSSVVNVVSVVVVVD

InterPro domains:
  IPR000340 Dual specificity phosphatase, catalytic domain [PF00782] (230-363)
  IPR000387 Tyrosine-specific protein phosphatases domain [PS50056] (289-347)
  IPR016130 Protein-tyrosine phosphatase, active site [PS00383] (311-321)
  IPR020405 Atypical dual specificity phosphatase, subfamily A [PR01909] (224-235)
  IPR020405 Atypical dual specificity phosphatase, subfamily A [PR01909] (244-253)
  IPR020405 Atypical dual specificity phosphatase, subfamily A [PR01909] (274-285)
  IPR020405 Atypical dual specificity phosphatase, subfamily A [PR01909] (294-303)
  IPR020405 Atypical dual specificity phosphatase, subfamily A [PTHR45682] (184-369)
  IPR020422 Dual specificity protein phosphatase domain [PS50054] (221-368)
  IPR020422 Dual specificity protein phosphatase domain [SM00195] (222-365)
  IPR029021 Protein-tyrosine phosphatase-like [G3DSA:3.90.190.10] (194-368)
  IPR029021 Protein-tyrosine phosphatase-like [SSF52799] (205-367)